Protein AF-A0A8D0KYL2-F1 (afdb_monomer_lite)

Organism: NCBI:txid311401

Sequence (259 aa):
MGRDGTGWQLRARSFLLRVERRSRIARSFLPPPVSSPSDAPVPPCPGLTARAASPCCVPVTRRCPAAATLAPAESLDVQMPERLTFSLWDYGVFGLMLLISTGIGLFHGLAKGGQKTSEDFFTGGRRMSALPVGLSLSASFMSAIQVLGVPAEAYRYGAKFLWMCLGQLLNTLLTAQLFLPVFYRLGLTSTYEYLERRFSRSVRLCGTLQYAVIWTDVFQVLVMLSGFIAVIIRGVLLVGGPARVLGIAANGSRVNFGE

Secondary structure (DSSP, 8-state):
----TTHHHHHHHHHHHHHHHHHHHHHTTSPPP---TT-PPPPPP------------------------------------S-----HHHHHHHHHHHHHHHHHHHIIIIITT--SSHHHHHHGGG---HHHHHHHHHHHH--HHHHHHHHHHHHHHTTHHHHHHHHHHHHHHHHHHHHHHHHHHHT-S-HHHHHHHHH-HHHHHHHHHHHHHHHHHHHHHHHHHHHHHHHHHHHHHHTTSHHHHHHHHHHTT------

InterPro domains:
  IPR001734 Sodium/solute symporter [PF00474] (121-202)
  IPR001734 Sodium/solute symporter [PS50283] (87-241)
  IPR038377 Sodium/glucose symporter superfamily [G3DSA:1.20.1730.10] (109-210)
  IPR038377 Sodium/glucose symporter superfamily [G3DSA:1.20.1730.10] (211-258)
  IPR051163 Sodium:Solute Symporter (SSF) [PTHR42985] (83-212)

pLDDT: mean 71.0, std 21.08, range [25.97, 96.06]

Radius of gyration: 32.41 Å; chains: 1; bounding box: 76×75×93 Å

Structure (mmCIF, N/CA/C/O backbone):
data_AF-A0A8D0KYL2-F1
#
_entry.id   AF-A0A8D0KYL2-F1
#
loop_
_atom_site.group_PDB
_atom_site.id
_atom_site.type_symbol
_atom_site.label_atom_id
_atom_site.label_alt_id
_atom_site.label_comp_id
_atom_site.label_asym_id
_atom_site.label_entity_id
_atom_site.label_seq_id
_atom_site.pdbx_PDB_ins_code
_atom_site.Cartn_x
_atom_site.Cartn_y
_atom_site.Cartn_z
_atom_site.occupancy
_atom_site.B_iso_or_equiv
_atom_site.auth_seq_id
_atom_site.auth_comp_id
_atom_site.auth_asym_id
_atom_site.auth_atom_id
_atom_site.pdbx_PDB_model_num
ATOM 1 N N . MET A 1 1 ? 13.837 14.184 47.140 1.00 40.44 1 MET A N 1
ATOM 2 C CA . MET A 1 1 ? 14.061 12.722 47.147 1.00 40.44 1 MET A CA 1
ATOM 3 C C . MET A 1 1 ? 14.083 12.234 45.707 1.00 40.44 1 MET A C 1
ATOM 5 O O . MET A 1 1 ? 13.046 12.253 45.060 1.00 40.44 1 MET A O 1
ATOM 9 N N . GLY A 1 2 ? 15.265 11.905 45.184 1.00 44.84 2 GLY A N 1
ATOM 10 C CA . GLY A 1 2 ? 15.415 11.228 43.895 1.00 44.84 2 GLY A CA 1
ATOM 11 C C . GLY A 1 2 ? 15.229 9.713 44.025 1.00 44.84 2 GLY A C 1
ATOM 12 O O . GLY A 1 2 ? 15.356 9.197 45.134 1.00 44.84 2 GLY A O 1
ATOM 13 N N . ARG A 1 3 ? 14.904 9.070 42.892 1.00 42.50 3 ARG A N 1
ATOM 14 C CA . ARG A 1 3 ? 14.962 7.632 42.516 1.00 42.50 3 ARG A CA 1
ATOM 15 C C . ARG A 1 3 ? 13.858 7.390 41.469 1.00 42.50 3 ARG A C 1
ATOM 17 O O . ARG A 1 3 ? 12.724 7.762 41.722 1.00 42.50 3 ARG A O 1
ATOM 24 N N . ASP A 1 4 ? 14.009 6.816 40.279 1.00 45.62 4 ASP A N 1
ATOM 25 C CA . ASP A 1 4 ? 15.125 6.244 39.528 1.00 45.62 4 ASP A CA 1
ATOM 26 C C . ASP A 1 4 ? 14.688 6.193 38.044 1.00 45.62 4 ASP A C 1
ATOM 28 O O . ASP A 1 4 ? 13.839 5.390 37.657 1.00 45.62 4 ASP A O 1
ATOM 32 N N . GLY A 1 5 ? 15.251 7.052 37.186 1.00 46.78 5 GLY A N 1
ATOM 33 C CA . GLY A 1 5 ? 14.998 7.061 35.731 1.00 46.78 5 GLY A CA 1
ATOM 34 C C . GLY A 1 5 ? 15.804 6.014 34.943 1.00 46.78 5 GLY A C 1
ATOM 35 O O . GLY A 1 5 ? 15.738 5.952 33.717 1.00 46.78 5 GLY A O 1
ATOM 36 N N . THR A 1 6 ? 16.584 5.184 35.634 1.00 49.56 6 THR A N 1
ATOM 37 C CA . THR A 1 6 ? 17.565 4.249 35.059 1.00 49.56 6 THR A CA 1
ATOM 38 C C . THR A 1 6 ? 16.994 2.855 34.764 1.00 49.56 6 THR A C 1
ATOM 40 O O . THR A 1 6 ? 17.575 2.108 33.974 1.00 49.56 6 THR A O 1
ATOM 43 N N . GLY A 1 7 ? 15.822 2.503 35.309 1.00 47.88 7 GLY A N 1
ATOM 44 C CA . GLY A 1 7 ? 15.207 1.179 35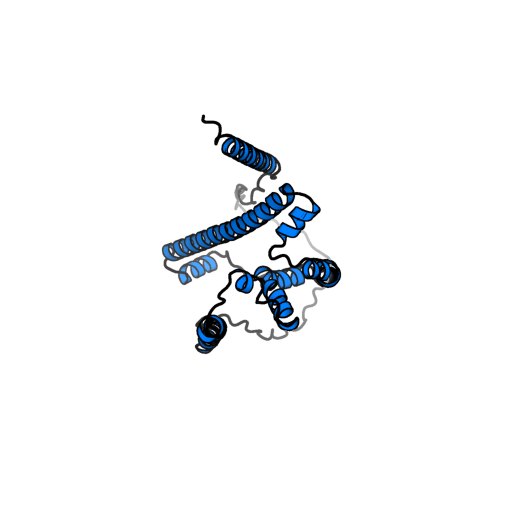.121 1.00 47.88 7 GLY A CA 1
ATOM 45 C C . GLY A 1 7 ? 14.733 0.893 33.688 1.00 47.88 7 GLY A C 1
ATOM 46 O O . GLY A 1 7 ? 14.853 -0.234 33.200 1.00 47.88 7 GLY A O 1
ATOM 47 N N . TRP A 1 8 ? 14.252 1.918 32.976 1.00 42.94 8 TRP A N 1
ATOM 48 C CA . TRP A 1 8 ? 13.811 1.791 31.580 1.00 42.94 8 TRP A CA 1
ATOM 49 C C . TRP A 1 8 ? 14.982 1.596 30.613 1.00 42.94 8 TRP A C 1
ATOM 51 O O . TRP A 1 8 ? 14.910 0.754 29.718 1.00 42.94 8 TRP A O 1
ATOM 61 N N . GLN A 1 9 ? 16.095 2.293 30.851 1.00 48.03 9 GLN A N 1
ATOM 62 C CA . GLN A 1 9 ? 17.325 2.157 30.065 1.00 48.03 9 GLN A CA 1
ATOM 63 C C . GLN A 1 9 ? 17.951 0.761 30.228 1.00 48.03 9 GLN A C 1
ATOM 65 O O . GLN A 1 9 ? 18.372 0.149 29.243 1.00 48.03 9 GLN A O 1
ATOM 70 N N . LEU A 1 10 ? 17.940 0.196 31.445 1.00 53.88 10 LEU A N 1
ATOM 71 C CA . LEU A 1 10 ? 18.427 -1.170 31.673 1.00 53.88 10 LEU A CA 1
ATOM 72 C C . LEU A 1 10 ? 17.543 -2.235 31.008 1.00 53.88 10 LEU A C 1
ATOM 74 O O . LEU A 1 10 ? 18.070 -3.206 30.457 1.00 53.88 10 LEU A O 1
ATOM 78 N N . ARG A 1 11 ? 16.213 -2.067 31.005 1.00 57.34 11 ARG A N 1
ATOM 79 C CA . ARG A 1 11 ? 15.302 -3.012 30.332 1.00 57.34 11 ARG A CA 1
ATOM 80 C C . ARG A 1 11 ? 15.413 -2.943 28.807 1.00 57.34 11 ARG A C 1
ATOM 82 O O . ARG A 1 11 ? 15.423 -3.995 28.169 1.00 57.34 11 ARG A O 1
ATOM 89 N N . ALA A 1 12 ? 15.596 -1.752 28.236 1.00 53.81 12 ALA A N 1
ATOM 90 C CA . ALA A 1 12 ? 15.836 -1.573 26.803 1.00 53.81 12 ALA A CA 1
ATOM 91 C C . ALA A 1 12 ? 17.171 -2.198 26.356 1.00 53.81 12 ALA A C 1
ATOM 93 O O . ALA A 1 12 ? 17.205 -2.957 25.385 1.00 53.81 12 ALA A O 1
ATOM 94 N N . ARG A 1 13 ? 18.256 -1.987 27.119 1.00 66.81 13 ARG A N 1
ATOM 95 C CA . ARG A 1 13 ? 19.551 -2.652 26.872 1.00 66.81 13 ARG A CA 1
ATOM 96 C C . ARG A 1 13 ? 19.464 -4.172 26.992 1.00 66.81 13 ARG A C 1
ATOM 98 O O . ARG A 1 13 ? 20.027 -4.882 26.164 1.00 66.81 13 ARG A O 1
ATOM 105 N N . SER A 1 14 ? 18.723 -4.678 27.977 1.00 65.81 14 SER A N 1
ATOM 106 C CA . SER A 1 14 ? 18.519 -6.122 28.166 1.00 65.81 14 SER A CA 1
ATOM 107 C C . SER A 1 14 ? 17.751 -6.761 27.004 1.00 65.81 14 SER A C 1
ATOM 109 O O . SER A 1 14 ? 18.004 -7.917 26.662 1.00 65.81 14 SER A O 1
ATOM 111 N N . PHE A 1 15 ? 16.826 -6.021 26.386 1.00 67.50 15 PHE A N 1
ATOM 112 C CA . PHE A 1 15 ? 16.072 -6.476 25.219 1.00 67.50 15 PHE A CA 1
ATOM 113 C C . PHE A 1 15 ? 16.924 -6.449 23.943 1.00 67.50 15 PHE A C 1
ATOM 115 O O . PHE A 1 15 ? 16.979 -7.457 23.238 1.00 67.50 15 PHE A O 1
ATOM 122 N N . LEU A 1 16 ? 17.670 -5.363 23.700 1.00 63.31 16 LEU A N 1
ATOM 123 C CA . LEU A 1 16 ? 18.592 -5.260 22.561 1.00 63.31 16 LEU A CA 1
ATOM 124 C C . LEU A 1 16 ? 19.675 -6.344 22.599 1.00 63.31 16 LEU A C 1
ATOM 126 O O . LEU A 1 16 ? 19.898 -7.016 21.597 1.00 63.31 16 LEU A O 1
ATOM 130 N N . LEU A 1 17 ? 20.261 -6.621 23.768 1.00 65.56 17 LEU A N 1
ATOM 131 C CA . LEU A 1 17 ? 21.233 -7.712 23.916 1.00 65.56 17 LEU A CA 1
ATOM 132 C C . LEU A 1 17 ? 20.615 -9.096 23.663 1.00 65.56 17 LEU A C 1
ATOM 134 O O . LEU A 1 17 ? 21.299 -10.000 23.181 1.00 65.56 17 LEU A O 1
ATOM 138 N N . ARG A 1 18 ? 19.320 -9.280 23.948 1.00 63.09 18 ARG A N 1
ATOM 139 C CA . ARG A 1 18 ? 18.610 -10.542 23.689 1.00 63.09 18 ARG A CA 1
ATOM 140 C C . ARG A 1 18 ? 18.304 -10.728 22.198 1.00 63.09 18 ARG A C 1
ATOM 142 O O . ARG A 1 18 ? 18.374 -11.856 21.711 1.00 63.09 18 ARG A O 1
ATOM 149 N N . VAL A 1 19 ? 18.044 -9.638 21.472 1.00 63.41 19 VAL A N 1
ATOM 150 C CA . VAL A 1 19 ? 17.895 -9.624 20.005 1.00 63.41 19 VAL A CA 1
ATOM 151 C C . VAL A 1 19 ? 19.242 -9.860 19.312 1.00 63.41 19 VAL A C 1
ATOM 153 O O . VAL A 1 19 ? 19.337 -10.727 18.444 1.00 63.41 19 VAL A O 1
ATOM 156 N N . GLU A 1 20 ? 20.308 -9.196 19.763 1.00 65.62 20 GLU A N 1
ATOM 157 C CA . GLU A 1 20 ? 21.680 -9.384 19.266 1.00 65.62 20 GLU A CA 1
ATOM 158 C C . GLU A 1 20 ? 22.173 -10.827 19.473 1.00 65.62 20 GLU A C 1
ATOM 160 O O . GLU A 1 20 ? 22.838 -11.413 18.619 1.00 65.62 20 GLU A O 1
ATOM 165 N N . ARG A 1 21 ? 21.819 -11.447 20.606 1.00 56.66 21 ARG A N 1
ATOM 166 C CA . ARG A 1 21 ? 22.175 -12.845 20.884 1.00 56.66 21 ARG A CA 1
ATOM 167 C C . ARG A 1 21 ? 21.408 -13.816 19.978 1.00 56.66 21 ARG A C 1
ATOM 169 O O . ARG A 1 21 ? 21.987 -14.806 19.541 1.00 56.66 21 ARG A O 1
ATOM 176 N N . ARG A 1 22 ? 20.149 -13.514 19.630 1.00 53.06 22 ARG A N 1
ATOM 177 C CA . ARG A 1 22 ? 19.364 -14.298 18.657 1.00 53.06 22 ARG A CA 1
ATOM 178 C C . ARG A 1 22 ? 19.891 -14.151 17.225 1.00 53.06 22 ARG A C 1
ATOM 180 O O . ARG A 1 22 ? 19.950 -15.150 16.515 1.00 53.06 22 ARG A O 1
ATOM 187 N N . SER A 1 23 ? 20.346 -12.961 16.823 1.00 44.59 23 SER A N 1
ATOM 188 C CA . SER A 1 23 ? 20.947 -12.743 15.494 1.00 44.59 23 SER A CA 1
ATOM 189 C C . SER A 1 23 ? 22.317 -13.418 15.341 1.00 44.59 23 SER A C 1
ATOM 191 O O . SER A 1 23 ? 22.701 -13.818 14.241 1.00 44.59 23 SER A O 1
ATOM 193 N N . ARG A 1 24 ? 23.052 -13.592 16.446 1.00 56.06 24 ARG A N 1
ATOM 194 C CA . ARG A 1 24 ? 24.326 -14.325 16.469 1.00 56.06 24 ARG A CA 1
ATOM 195 C C . ARG A 1 24 ? 24.129 -15.843 16.359 1.00 56.06 24 ARG A C 1
ATOM 197 O O . ARG A 1 24 ? 24.873 -16.485 15.631 1.00 56.06 24 ARG A O 1
ATOM 204 N N . ILE A 1 25 ? 23.088 -16.390 16.995 1.00 60.69 25 ILE A N 1
ATOM 205 C CA . ILE A 1 25 ? 22.710 -17.814 16.889 1.00 60.69 25 ILE A CA 1
ATOM 206 C C . ILE A 1 25 ? 22.122 -18.140 15.503 1.00 60.69 25 ILE A C 1
ATOM 208 O O . ILE A 1 25 ? 22.362 -19.216 14.965 1.00 60.69 25 ILE A O 1
ATOM 212 N N . ALA A 1 26 ? 21.408 -17.204 14.871 1.00 51.81 26 ALA A N 1
ATOM 213 C CA . ALA A 1 26 ? 20.936 -17.385 13.496 1.00 51.81 26 ALA A CA 1
ATOM 214 C C . ALA A 1 26 ? 22.093 -17.440 12.477 1.00 51.81 26 ALA A C 1
ATOM 216 O O . ALA A 1 26 ? 22.021 -18.185 11.504 1.00 51.81 26 ALA A O 1
ATOM 217 N N . ARG A 1 27 ? 23.198 -16.718 12.728 1.00 54.41 27 ARG A N 1
ATOM 218 C CA . ARG A 1 27 ? 24.402 -16.758 11.879 1.00 54.41 27 ARG A CA 1
ATOM 219 C C . ARG A 1 27 ? 25.176 -18.077 11.956 1.00 54.41 27 ARG A C 1
ATOM 221 O O . ARG A 1 27 ? 25.823 -18.426 10.980 1.00 54.41 27 ARG A O 1
ATOM 228 N N . SER A 1 28 ? 25.073 -18.830 13.052 1.00 56.41 28 SER A N 1
ATOM 229 C CA . SER A 1 28 ? 25.660 -20.179 13.149 1.00 56.41 28 SER A CA 1
ATOM 230 C C . SER A 1 28 ? 24.869 -21.265 12.410 1.00 56.41 28 SER A C 1
ATOM 232 O O . SER A 1 28 ? 25.362 -22.379 12.290 1.00 56.41 28 SER A O 1
ATOM 234 N N . PHE A 1 29 ? 23.664 -20.956 11.915 1.00 53.25 29 PHE A N 1
ATOM 235 C CA . PHE A 1 29 ? 22.836 -21.870 11.118 1.00 53.25 29 PHE A CA 1
ATOM 236 C C . PHE A 1 29 ? 22.844 -21.547 9.617 1.00 53.25 29 PHE A C 1
ATOM 238 O O . PHE A 1 29 ? 22.135 -22.198 8.850 1.00 53.25 29 PHE A O 1
ATOM 245 N N . LEU A 1 30 ? 23.635 -20.561 9.179 1.00 48.69 30 LEU A N 1
ATOM 246 C CA . LEU A 1 30 ? 23.831 -20.322 7.753 1.00 48.69 30 LEU A CA 1
ATOM 247 C C . LEU A 1 30 ? 24.755 -21.415 7.186 1.00 48.69 30 LEU A C 1
ATOM 249 O O . LEU A 1 30 ? 25.856 -21.589 7.716 1.00 48.69 30 LEU A O 1
ATOM 253 N N . PRO A 1 31 ? 24.352 -22.143 6.128 1.00 48.62 31 PRO A N 1
ATOM 254 C CA . PRO A 1 31 ? 25.269 -23.037 5.432 1.00 48.62 31 PRO A CA 1
ATOM 255 C C . PRO A 1 31 ? 26.446 -22.227 4.860 1.00 48.62 31 PRO A C 1
ATOM 257 O O . PRO A 1 31 ? 26.264 -21.054 4.510 1.00 48.62 31 PRO A O 1
ATOM 260 N N . PRO A 1 32 ? 27.656 -22.812 4.770 1.00 56.88 32 PRO A N 1
ATOM 261 C CA . PRO A 1 32 ? 28.792 -22.125 4.172 1.00 56.88 32 PRO A CA 1
ATOM 262 C C . PRO A 1 32 ? 28.473 -21.745 2.716 1.00 56.88 32 PRO A C 1
ATOM 264 O O . PRO A 1 32 ? 27.725 -22.463 2.044 1.00 56.88 32 PRO A O 1
ATOM 267 N N . PRO A 1 33 ? 29.014 -20.619 2.220 1.00 49.62 33 PRO A N 1
ATOM 268 C CA . PRO A 1 33 ? 28.794 -20.190 0.848 1.00 49.62 33 PRO A CA 1
ATOM 269 C C . PRO A 1 33 ? 29.271 -21.281 -0.114 1.00 49.62 33 PRO A C 1
ATOM 271 O O . PRO A 1 33 ? 30.410 -21.738 -0.038 1.00 49.62 33 PRO A O 1
ATOM 274 N N . VAL A 1 34 ? 28.382 -21.695 -1.016 1.00 47.12 34 VAL A N 1
ATOM 275 C CA . VAL A 1 34 ? 28.717 -22.573 -2.136 1.00 47.12 34 VAL A CA 1
ATOM 276 C C . VAL A 1 34 ? 29.712 -21.818 -3.015 1.00 47.12 34 VAL A C 1
ATOM 278 O O . VAL A 1 34 ? 29.375 -20.797 -3.611 1.00 47.12 34 VAL A O 1
ATOM 281 N N . SER A 1 35 ? 30.951 -22.298 -3.044 1.00 40.09 35 SER A N 1
ATOM 282 C CA . SER A 1 35 ? 31.994 -21.847 -3.957 1.00 40.09 35 SER A CA 1
ATOM 283 C C . SER A 1 35 ? 31.540 -22.071 -5.400 1.00 40.09 35 SER A C 1
ATOM 285 O O . SER A 1 35 ? 31.274 -23.203 -5.807 1.00 40.09 35 SER A O 1
ATOM 287 N N . SER A 1 36 ? 31.438 -20.987 -6.163 1.00 38.78 36 SER A N 1
ATOM 288 C CA . SER A 1 36 ? 31.211 -20.993 -7.608 1.00 38.78 36 SER A CA 1
ATOM 289 C C . SER A 1 36 ? 32.290 -21.826 -8.328 1.00 38.78 36 SER A C 1
ATOM 291 O O . SER A 1 36 ? 33.446 -21.803 -7.906 1.00 38.78 36 SER A O 1
ATOM 293 N N . PRO A 1 37 ? 31.972 -22.518 -9.438 1.00 41.81 37 PRO A N 1
ATOM 294 C CA . PRO A 1 37 ? 32.887 -23.427 -10.136 1.00 41.81 37 PRO A CA 1
ATOM 295 C C . PRO A 1 37 ? 33.891 -22.687 -11.043 1.00 41.81 37 PRO A C 1
ATOM 297 O O . PRO A 1 37 ? 34.085 -23.062 -12.196 1.00 41.81 37 PRO A O 1
ATOM 300 N N . SER A 1 38 ? 34.509 -21.608 -10.554 1.00 44.59 38 SER A N 1
ATOM 301 C CA . SER A 1 38 ? 35.494 -20.821 -11.319 1.00 44.59 38 SER A CA 1
ATOM 302 C C . SER A 1 38 ? 36.942 -20.998 -10.850 1.00 44.59 38 SER A C 1
ATOM 304 O O . SER A 1 38 ? 37.837 -20.491 -11.513 1.00 44.59 38 SER A O 1
ATOM 306 N N . ASP A 1 39 ? 37.188 -21.778 -9.793 1.00 36.78 39 ASP A N 1
ATOM 307 C CA . ASP A 1 39 ? 38.532 -22.043 -9.253 1.00 36.78 39 ASP A CA 1
ATOM 308 C C . ASP A 1 39 ? 39.001 -23.485 -9.526 1.00 36.78 39 ASP A C 1
ATOM 310 O O . ASP A 1 39 ? 39.463 -24.194 -8.632 1.00 36.78 39 ASP A O 1
ATOM 314 N N . ALA A 1 40 ? 38.871 -23.951 -10.772 1.00 40.06 40 ALA A N 1
ATOM 315 C CA . ALA A 1 40 ? 39.545 -25.170 -11.219 1.00 40.06 40 ALA A CA 1
ATOM 316 C C . ALA A 1 40 ? 40.814 -24.794 -12.011 1.00 40.06 40 ALA A C 1
ATOM 318 O O . ALA A 1 40 ? 40.709 -24.073 -13.006 1.00 40.06 40 ALA A O 1
ATOM 319 N N . PRO A 1 41 ? 42.014 -25.260 -11.614 1.00 37.31 41 PRO A N 1
ATOM 320 C CA . PRO A 1 41 ? 43.227 -25.057 -12.396 1.00 37.31 41 PRO A CA 1
ATOM 321 C C . PRO A 1 41 ? 43.118 -25.769 -13.750 1.00 37.31 41 PRO A C 1
ATOM 323 O O . PRO A 1 41 ? 42.766 -26.946 -13.833 1.00 37.31 41 PRO A O 1
ATOM 326 N N . VAL A 1 42 ? 43.430 -25.031 -14.815 1.00 48.00 42 VAL A N 1
ATOM 327 C CA . VAL A 1 42 ? 43.482 -25.516 -16.200 1.00 48.00 42 VAL A CA 1
ATOM 328 C C . VAL A 1 42 ? 44.524 -26.642 -16.306 1.00 48.00 42 VAL A C 1
ATOM 330 O O . VAL A 1 42 ? 45.687 -26.403 -15.969 1.00 48.00 42 VAL A O 1
ATOM 333 N N . PRO A 1 43 ? 44.174 -27.857 -16.771 1.00 45.75 43 PRO A N 1
ATOM 334 C CA . PRO A 1 43 ? 45.174 -28.877 -17.062 1.00 45.75 43 PRO A CA 1
ATOM 335 C C . PRO A 1 43 ? 45.965 -28.494 -18.329 1.00 45.75 43 PRO A C 1
ATOM 337 O O . PRO A 1 43 ? 45.381 -27.969 -19.280 1.00 45.75 43 PRO A O 1
ATOM 340 N N . PRO A 1 44 ? 47.286 -28.743 -18.381 1.00 39.50 44 PRO A N 1
ATOM 341 C CA . PRO A 1 44 ? 48.092 -28.416 -19.550 1.00 39.50 44 PRO A CA 1
ATOM 342 C C . PRO A 1 44 ? 47.699 -29.289 -20.750 1.00 39.50 44 PRO A C 1
ATOM 344 O O . PRO A 1 44 ? 47.511 -30.499 -20.624 1.00 39.50 44 PRO A O 1
ATOM 347 N N . CYS A 1 45 ? 47.604 -28.667 -21.928 1.00 35.78 45 CYS A N 1
ATOM 348 C CA . CYS A 1 45 ? 47.363 -29.347 -23.198 1.00 35.78 45 CYS A CA 1
ATOM 349 C C . CYS A 1 45 ? 48.464 -30.388 -23.484 1.00 35.78 45 CYS A C 1
ATOM 351 O O . CYS A 1 45 ? 49.637 -30.008 -23.563 1.00 35.78 45 CYS A O 1
ATOM 353 N N . PRO A 1 46 ? 48.135 -31.671 -23.721 1.00 39.03 46 PRO A N 1
ATOM 354 C CA . PRO A 1 46 ? 49.110 -32.627 -24.214 1.00 39.03 46 PRO A CA 1
ATOM 355 C C . PRO A 1 46 ? 49.283 -32.465 -25.730 1.00 39.03 46 PRO A C 1
ATOM 357 O O . PRO A 1 46 ? 48.384 -32.768 -26.507 1.00 39.03 46 PRO A O 1
ATOM 360 N N . GLY A 1 47 ? 50.470 -31.994 -26.114 1.00 35.34 47 GLY A N 1
ATOM 361 C CA . GLY A 1 47 ? 51.276 -32.566 -27.195 1.00 35.34 47 GLY A CA 1
ATOM 362 C C . GLY A 1 47 ? 50.695 -32.584 -28.609 1.00 35.34 47 GLY A C 1
ATOM 363 O O . GLY A 1 47 ? 50.028 -33.528 -29.020 1.00 35.34 47 GLY A O 1
ATOM 364 N N . LEU A 1 48 ? 51.124 -31.613 -29.416 1.00 39.06 48 LEU A N 1
ATOM 365 C CA . LEU A 1 48 ? 51.240 -31.778 -30.861 1.00 39.06 48 LEU A CA 1
ATOM 366 C C . LEU A 1 48 ? 52.523 -32.580 -31.151 1.00 39.06 48 LEU A C 1
ATOM 368 O O . LEU A 1 48 ? 53.602 -31.998 -31.126 1.00 39.06 48 LEU A O 1
ATOM 372 N N . THR A 1 49 ? 52.437 -33.878 -31.455 1.00 34.91 49 THR A N 1
ATOM 373 C CA . THR A 1 49 ? 53.496 -34.584 -32.206 1.00 34.91 49 THR A CA 1
ATOM 374 C C . THR A 1 49 ? 52.980 -35.834 -32.936 1.00 34.91 49 THR A C 1
ATOM 376 O O . THR A 1 49 ? 52.567 -36.812 -32.335 1.00 34.91 49 THR A O 1
ATOM 379 N N . ALA A 1 50 ? 53.128 -35.785 -34.265 1.00 32.81 50 ALA A N 1
ATOM 380 C CA . ALA A 1 50 ? 53.562 -36.869 -35.153 1.00 32.81 50 ALA A CA 1
ATOM 381 C C . ALA A 1 50 ? 52.671 -38.119 -35.406 1.00 32.81 50 ALA A C 1
ATOM 383 O O . ALA A 1 50 ? 52.637 -39.065 -34.638 1.00 32.81 50 ALA A O 1
ATOM 384 N N . ARG A 1 51 ? 52.173 -38.170 -36.655 1.00 31.73 51 ARG A N 1
ATOM 385 C CA . ARG A 1 51 ? 52.435 -39.222 -37.671 1.00 31.73 51 ARG A CA 1
ATOM 386 C C . ARG A 1 51 ? 51.869 -40.652 -37.455 1.00 31.73 51 ARG A C 1
ATOM 388 O O . ARG A 1 51 ? 52.379 -41.424 -36.665 1.00 31.73 51 ARG A O 1
ATOM 395 N N . ALA A 1 52 ? 50.953 -41.007 -38.370 1.00 32.44 52 ALA A N 1
ATOM 396 C CA . ALA A 1 52 ? 50.756 -42.307 -39.041 1.00 32.44 52 ALA A CA 1
ATOM 397 C C . ALA A 1 52 ? 50.415 -43.576 -38.221 1.00 32.44 52 ALA A C 1
ATOM 399 O O . ALA A 1 52 ? 51.298 -44.175 -37.624 1.00 32.44 52 ALA A O 1
ATOM 400 N N . ALA A 1 53 ? 49.170 -44.066 -38.363 1.00 29.98 53 ALA A N 1
ATOM 401 C CA . ALA A 1 53 ? 48.812 -45.409 -38.874 1.00 29.98 53 ALA A CA 1
ATOM 402 C C . ALA A 1 53 ? 47.309 -45.718 -38.646 1.00 29.98 53 ALA A C 1
ATOM 404 O O . ALA A 1 53 ? 46.834 -45.749 -37.517 1.00 29.98 53 ALA A O 1
ATOM 405 N N . SER A 1 54 ? 46.567 -45.961 -39.731 1.00 33.94 54 SER A N 1
ATOM 406 C CA . SER A 1 54 ? 45.266 -46.675 -39.763 1.00 33.94 54 SER A CA 1
ATOM 407 C C . SER A 1 54 ? 45.484 -48.197 -39.532 1.00 33.94 54 SER A C 1
ATOM 409 O O . SER A 1 54 ? 46.654 -48.575 -39.437 1.00 33.94 54 SER A O 1
ATOM 411 N N . PRO A 1 55 ? 44.483 -49.125 -39.575 1.00 49.62 55 PRO A N 1
ATOM 412 C CA . PRO A 1 55 ? 43.021 -49.012 -39.774 1.00 49.62 55 PRO A CA 1
ATOM 413 C C . PRO A 1 55 ? 42.159 -49.945 -38.861 1.00 49.62 55 PRO A C 1
ATOM 415 O O . PRO A 1 55 ? 42.697 -50.717 -38.078 1.00 49.62 55 PRO A O 1
ATOM 418 N N . CYS A 1 56 ? 40.822 -49.872 -39.004 1.00 26.39 56 CYS A N 1
ATOM 419 C CA . CYS A 1 56 ? 39.798 -50.954 -38.932 1.00 26.39 56 CYS A CA 1
ATOM 420 C C . CYS A 1 56 ? 38.478 -50.396 -38.357 1.00 26.39 56 CYS A C 1
ATOM 422 O O . CYS A 1 56 ? 38.356 -50.151 -37.166 1.00 26.39 56 CYS A O 1
ATOM 424 N N . CYS A 1 57 ? 37.546 -49.965 -39.208 1.00 25.97 57 CYS A N 1
ATOM 425 C CA . CYS A 1 57 ? 36.487 -50.779 -39.839 1.00 25.97 57 CYS A CA 1
ATOM 426 C C . CYS A 1 57 ? 35.181 -50.849 -39.012 1.00 25.97 57 CYS A C 1
ATOM 428 O O . CYS A 1 57 ? 35.019 -51.645 -38.098 1.00 25.97 57 CYS A O 1
ATOM 430 N N . VAL A 1 58 ? 34.258 -49.981 -39.439 1.00 36.28 58 VAL A N 1
ATOM 431 C CA . VAL A 1 58 ? 32.771 -49.952 -39.376 1.00 36.28 58 VAL A CA 1
ATOM 432 C C . VAL A 1 58 ? 32.216 -51.318 -39.895 1.00 36.28 58 VAL A C 1
ATOM 434 O O . VAL A 1 58 ? 32.972 -51.923 -40.662 1.00 36.28 58 VAL A O 1
ATOM 437 N N . PRO A 1 59 ? 30.980 -51.848 -39.616 1.00 45.41 59 PRO A N 1
ATOM 438 C CA . PRO A 1 59 ? 29.685 -51.143 -39.770 1.00 45.41 59 PRO A CA 1
ATOM 439 C C . PRO A 1 59 ? 28.446 -51.613 -38.956 1.00 45.41 59 PRO A C 1
ATOM 441 O O . PRO A 1 59 ? 28.471 -52.660 -38.330 1.00 45.41 59 PRO A O 1
ATOM 444 N N . VAL A 1 60 ? 27.331 -50.844 -39.020 1.00 35.56 60 VAL A N 1
ATOM 445 C CA . VAL A 1 60 ? 25.945 -51.295 -39.371 1.00 35.56 60 VAL A CA 1
ATOM 446 C C . VAL A 1 60 ? 24.845 -50.312 -38.895 1.00 35.56 60 VAL A C 1
ATOM 448 O O . VAL A 1 60 ? 24.500 -50.267 -37.725 1.00 35.56 60 VAL A O 1
ATOM 451 N N . THR A 1 61 ? 24.248 -49.603 -39.876 1.00 34.22 61 THR A N 1
ATOM 452 C CA . THR A 1 61 ? 22.818 -49.198 -40.038 1.00 34.22 61 THR A CA 1
ATOM 453 C C . THR A 1 61 ? 22.136 -48.329 -38.954 1.00 34.22 61 THR A C 1
ATOM 455 O O . THR A 1 61 ? 22.234 -48.626 -37.781 1.00 34.22 61 THR A O 1
ATOM 458 N N . ARG A 1 62 ? 21.322 -47.292 -39.218 1.00 31.42 62 ARG A N 1
ATOM 459 C CA . ARG A 1 62 ? 20.270 -47.088 -40.238 1.00 31.42 62 ARG A CA 1
ATOM 460 C C . ARG A 1 62 ? 19.748 -45.629 -40.120 1.00 31.42 62 ARG A C 1
ATOM 462 O O . ARG A 1 62 ? 19.494 -45.180 -39.014 1.00 31.42 62 ARG A O 1
ATOM 469 N N . ARG A 1 63 ? 19.496 -44.975 -41.266 1.00 30.77 63 ARG A N 1
ATOM 470 C CA . ARG A 1 63 ? 18.532 -43.870 -41.531 1.00 30.77 63 ARG A CA 1
ATOM 471 C C . ARG A 1 63 ? 18.549 -42.609 -40.634 1.00 30.77 63 ARG A C 1
ATOM 473 O O . ARG A 1 63 ? 17.844 -42.557 -39.636 1.00 30.77 63 ARG A O 1
ATOM 480 N N . CYS A 1 64 ? 19.130 -41.520 -41.143 1.00 26.94 64 CYS A N 1
ATOM 481 C CA . CYS A 1 64 ? 18.557 -40.181 -40.944 1.00 26.94 64 CYS A CA 1
ATOM 482 C C . CYS A 1 64 ? 17.658 -39.867 -42.151 1.00 26.94 64 CYS A C 1
ATOM 484 O O . CYS A 1 64 ? 18.174 -39.850 -43.272 1.00 26.94 64 CYS A O 1
ATOM 486 N N . PRO A 1 65 ? 16.341 -39.652 -41.991 1.00 38.91 65 PRO A N 1
ATOM 487 C CA . PRO A 1 65 ? 15.545 -39.087 -43.064 1.00 38.91 65 PRO A CA 1
ATOM 488 C C . PRO A 1 65 ? 15.852 -37.590 -43.152 1.00 38.91 65 PRO A C 1
ATOM 490 O O . PRO A 1 65 ? 15.574 -36.821 -42.236 1.00 38.91 65 PRO A O 1
ATOM 493 N N . ALA A 1 66 ? 16.452 -37.196 -44.271 1.00 37.56 66 ALA A N 1
ATOM 494 C CA . ALA A 1 66 ? 16.368 -35.833 -44.761 1.00 37.56 66 ALA A CA 1
ATOM 495 C C . ALA A 1 66 ? 14.919 -35.533 -45.192 1.00 37.56 66 ALA A C 1
ATOM 497 O O . ALA A 1 66 ? 14.220 -36.430 -45.665 1.00 37.56 66 ALA A O 1
ATOM 498 N N . ALA A 1 67 ? 14.543 -34.256 -45.085 1.00 38.22 67 ALA A N 1
ATOM 499 C CA . ALA A 1 67 ? 13.303 -33.621 -45.544 1.00 38.22 67 ALA A CA 1
ATOM 500 C C . ALA A 1 67 ? 12.096 -33.657 -44.583 1.00 38.22 67 ALA A C 1
ATOM 502 O O . ALA A 1 67 ? 11.119 -34.370 -44.791 1.00 38.22 67 ALA A O 1
ATOM 503 N N . ALA A 1 68 ? 12.113 -32.747 -43.606 1.00 39.94 68 ALA A N 1
ATOM 504 C CA . ALA A 1 68 ? 10.917 -31.995 -43.241 1.00 39.94 68 ALA A CA 1
ATOM 505 C C . ALA A 1 68 ? 11.217 -30.512 -43.498 1.00 39.94 68 ALA A C 1
ATOM 507 O O . ALA A 1 68 ? 11.941 -29.864 -42.751 1.00 39.94 68 ALA A O 1
ATOM 508 N N . THR A 1 69 ? 10.755 -30.067 -44.664 1.00 37.72 69 THR A N 1
ATOM 509 C CA . THR A 1 69 ? 10.392 -28.708 -45.068 1.00 37.72 69 THR A CA 1
ATOM 510 C C . THR A 1 69 ? 10.715 -27.604 -44.058 1.00 37.72 69 THR A C 1
ATOM 512 O O . THR A 1 69 ? 10.049 -27.471 -43.034 1.00 37.72 69 THR A O 1
ATOM 515 N N . LEU A 1 70 ? 11.696 -26.767 -44.409 1.00 33.72 70 LEU A N 1
ATOM 516 C CA . LEU A 1 70 ? 11.865 -25.425 -43.859 1.00 33.72 70 LEU A CA 1
ATOM 517 C C . LEU A 1 70 ? 10.570 -24.643 -44.117 1.00 33.72 70 LEU A C 1
ATOM 519 O O . LEU A 1 70 ? 10.362 -24.114 -45.208 1.00 33.72 70 LEU A O 1
ATOM 523 N N . ALA A 1 71 ? 9.675 -24.607 -43.132 1.00 35.72 71 ALA A N 1
ATOM 524 C CA . ALA A 1 71 ? 8.692 -23.541 -43.057 1.00 35.72 71 ALA A CA 1
ATO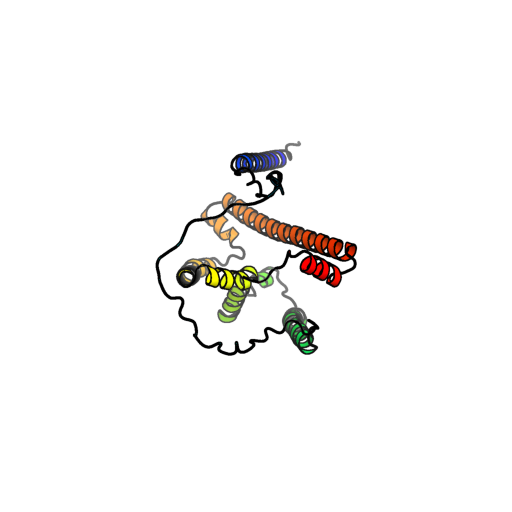M 525 C C . ALA A 1 71 ? 9.477 -22.225 -42.927 1.00 35.72 71 ALA A C 1
ATOM 527 O O . ALA A 1 71 ? 10.439 -22.186 -42.151 1.00 35.72 71 ALA A O 1
ATOM 528 N N . PRO A 1 72 ? 9.135 -21.160 -43.673 1.00 37.12 72 PRO A N 1
ATOM 529 C CA . PRO A 1 72 ? 9.683 -19.854 -43.361 1.00 37.12 72 PRO A CA 1
ATOM 530 C C . PRO A 1 72 ? 9.247 -19.556 -41.927 1.00 37.12 72 PRO A C 1
ATOM 532 O O . PRO A 1 72 ? 8.052 -19.542 -41.636 1.00 37.12 72 PRO A O 1
ATOM 535 N N . ALA A 1 73 ? 10.210 -19.414 -41.016 1.00 39.88 73 ALA A N 1
ATOM 536 C CA . ALA A 1 73 ? 9.933 -18.838 -39.716 1.00 39.88 73 ALA A CA 1
ATOM 537 C C . ALA A 1 73 ? 9.426 -17.427 -40.005 1.00 39.88 73 ALA A C 1
ATOM 539 O O . ALA A 1 73 ? 10.197 -16.544 -40.380 1.00 39.88 73 ALA A O 1
ATOM 540 N N . GLU A 1 74 ? 8.106 -17.276 -39.946 1.00 40.06 74 GLU A N 1
ATOM 541 C CA . GLU A 1 74 ? 7.435 -15.995 -39.888 1.00 40.06 74 GLU A CA 1
ATOM 542 C C . GLU A 1 74 ? 8.147 -15.200 -38.795 1.00 40.06 74 GLU A C 1
ATOM 544 O O . GLU A 1 74 ? 8.199 -15.611 -37.632 1.00 40.06 74 GLU A O 1
ATOM 549 N N . SER A 1 75 ? 8.825 -14.137 -39.218 1.00 41.12 75 SER A N 1
ATOM 550 C CA . SER A 1 75 ? 9.533 -13.217 -38.353 1.00 41.12 75 SER A CA 1
ATOM 551 C C . SER A 1 75 ? 8.512 -12.587 -37.418 1.00 41.12 75 SER A C 1
ATOM 553 O O . SER A 1 75 ? 7.870 -11.595 -37.750 1.00 41.12 75 SER A O 1
ATOM 555 N N . LEU A 1 76 ? 8.347 -13.159 -36.227 1.00 40.72 76 LEU A N 1
ATOM 556 C CA . LEU A 1 76 ? 7.820 -12.397 -35.108 1.00 40.72 76 LEU A CA 1
ATOM 557 C C . LEU A 1 76 ? 8.921 -11.423 -34.704 1.00 40.72 76 LEU A C 1
ATOM 559 O O . LEU A 1 76 ? 9.746 -11.697 -33.833 1.00 40.72 76 LEU A O 1
ATOM 563 N N . ASP A 1 77 ? 8.948 -10.305 -35.428 1.00 31.91 77 ASP A N 1
ATOM 564 C CA . ASP A 1 77 ? 9.700 -9.103 -35.120 1.00 31.91 77 ASP A CA 1
ATOM 565 C C . ASP A 1 77 ? 9.347 -8.653 -33.701 1.00 31.91 77 ASP A C 1
ATOM 567 O O . ASP A 1 77 ? 8.429 -7.864 -33.472 1.00 31.91 77 ASP A O 1
ATOM 571 N N . VAL A 1 78 ? 10.092 -9.135 -32.710 1.00 40.75 78 VAL A N 1
ATOM 572 C CA . VAL A 1 78 ? 10.143 -8.467 -31.412 1.00 40.75 78 VAL A CA 1
ATOM 573 C C . VAL A 1 78 ? 11.082 -7.277 -31.579 1.00 40.75 78 VAL A C 1
ATOM 575 O O . VAL A 1 78 ? 12.266 -7.317 -31.248 1.00 40.75 78 VAL A O 1
ATOM 578 N N . GLN A 1 79 ? 10.534 -6.209 -32.156 1.00 33.72 79 GLN A N 1
ATOM 579 C CA . GLN A 1 79 ? 11.134 -4.882 -32.165 1.00 33.72 79 GLN A CA 1
ATOM 580 C C . GLN A 1 79 ? 11.370 -4.412 -30.726 1.00 33.72 79 GLN A C 1
ATOM 582 O O . GLN A 1 79 ? 10.426 -4.211 -29.967 1.00 33.72 79 GLN A O 1
ATOM 587 N N . MET A 1 80 ? 12.631 -4.172 -30.369 1.00 31.98 80 MET A N 1
ATOM 588 C CA . MET A 1 80 ? 13.013 -3.340 -29.226 1.00 31.98 80 MET A CA 1
ATOM 589 C C . MET A 1 80 ? 14.286 -2.552 -29.587 1.00 31.98 80 MET A C 1
ATOM 591 O O . MET A 1 80 ? 15.270 -3.192 -29.956 1.00 31.98 80 MET A O 1
ATOM 595 N N . PRO A 1 81 ? 14.372 -1.216 -29.412 1.00 45.75 81 PRO A N 1
ATOM 596 C CA . PRO A 1 81 ? 13.337 -0.262 -29.012 1.00 45.75 81 PRO A CA 1
ATOM 597 C C . PRO A 1 81 ? 13.223 0.942 -29.980 1.00 45.75 81 PRO A C 1
ATOM 599 O O . PRO A 1 81 ? 14.221 1.533 -30.400 1.00 45.75 81 PRO A O 1
ATOM 602 N N . GLU A 1 82 ? 12.000 1.406 -30.252 1.00 47.94 82 GLU A N 1
ATOM 603 C CA . GLU A 1 82 ? 11.812 2.850 -30.427 1.00 47.94 82 GLU A CA 1
ATOM 604 C C . GLU A 1 82 ? 12.228 3.491 -29.096 1.00 47.94 82 GLU A C 1
ATOM 606 O O . GLU A 1 82 ? 11.992 2.900 -28.039 1.00 47.94 82 GLU A O 1
ATOM 611 N N . ARG A 1 83 ? 12.926 4.631 -29.103 1.00 45.41 83 ARG A N 1
ATOM 612 C CA . ARG A 1 83 ? 13.360 5.278 -27.857 1.00 45.41 83 ARG A CA 1
ATOM 613 C C . ARG A 1 83 ? 12.202 5.267 -26.857 1.00 45.41 83 ARG A C 1
ATOM 615 O O . ARG A 1 83 ? 11.101 5.660 -27.223 1.00 45.41 83 ARG A O 1
ATOM 622 N N . LEU A 1 84 ? 12.464 4.857 -25.611 1.00 54.66 84 LEU A N 1
ATOM 623 C CA . LEU A 1 84 ? 11.533 4.973 -24.478 1.00 54.66 84 LEU A CA 1
ATOM 624 C C . LEU A 1 84 ? 11.354 6.462 -24.107 1.00 54.66 84 LEU A C 1
ATOM 626 O O . LEU A 1 84 ? 11.582 6.908 -22.987 1.00 54.66 84 LEU A O 1
ATOM 630 N N . THR A 1 85 ? 11.054 7.271 -25.113 1.00 60.88 85 THR A N 1
ATOM 631 C CA . THR A 1 85 ? 10.582 8.630 -25.004 1.00 60.88 85 THR A CA 1
ATOM 632 C C . THR A 1 85 ? 9.143 8.463 -24.584 1.00 60.88 85 THR A C 1
ATOM 634 O O . THR A 1 85 ? 8.316 8.018 -25.372 1.00 60.88 85 THR A O 1
ATOM 637 N N . PHE A 1 86 ? 8.874 8.747 -23.313 1.00 66.81 86 PHE A N 1
ATOM 638 C CA . PHE A 1 86 ? 7.515 8.907 -22.823 1.00 66.81 86 PHE A CA 1
ATOM 639 C C . PHE A 1 86 ? 6.742 9.754 -23.830 1.00 66.81 86 PHE A C 1
ATOM 641 O O . PHE A 1 86 ? 7.150 10.877 -24.157 1.00 66.81 86 PHE A O 1
ATOM 648 N N . SER A 1 87 ? 5.661 9.191 -24.355 1.00 84.81 87 SER A N 1
ATOM 649 C CA . SER A 1 87 ? 4.792 9.911 -25.262 1.00 84.81 87 SER A CA 1
ATOM 650 C C . SER A 1 87 ? 4.232 11.124 -24.523 1.00 84.81 87 SER A C 1
ATOM 652 O O . SER A 1 87 ? 4.002 11.088 -23.311 1.00 84.81 87 SER A O 1
ATOM 654 N N . LEU A 1 88 ? 3.961 12.211 -25.248 1.00 85.44 88 LEU A N 1
ATOM 655 C CA . LEU A 1 88 ? 3.232 13.360 -24.696 1.00 85.44 88 LEU A CA 1
ATOM 656 C C . LEU A 1 88 ? 1.919 12.914 -24.025 1.00 85.44 88 LEU A C 1
ATOM 658 O O . LEU A 1 88 ? 1.500 13.496 -23.026 1.00 85.44 88 LEU A O 1
ATOM 662 N N . TRP A 1 89 ? 1.321 11.835 -24.533 1.00 89.50 89 TRP A N 1
ATOM 663 C CA . TRP A 1 89 ? 0.145 11.196 -23.955 1.00 89.50 89 TRP A CA 1
ATOM 664 C C . TRP A 1 89 ? 0.408 10.530 -22.602 1.00 89.50 89 TRP A C 1
ATOM 666 O O . TRP A 1 89 ? -0.423 10.667 -21.709 1.00 89.50 89 TRP A O 1
ATOM 676 N N . ASP A 1 90 ? 1.562 9.894 -22.397 1.00 90.31 90 ASP A N 1
ATOM 677 C CA . ASP A 1 90 ? 1.908 9.253 -21.121 1.00 90.31 90 ASP A CA 1
ATOM 678 C C . ASP A 1 90 ? 2.089 10.297 -20.015 1.00 90.31 90 ASP A C 1
ATOM 680 O O . ASP A 1 90 ? 1.577 10.146 -18.903 1.00 90.31 90 ASP A O 1
ATOM 684 N N . TYR A 1 91 ? 2.748 11.414 -20.340 1.00 90.06 91 TYR A N 1
ATOM 685 C CA . TYR A 1 91 ? 2.845 12.562 -19.438 1.00 90.06 91 TYR A CA 1
ATOM 686 C C . TYR A 1 91 ? 1.486 13.216 -19.187 1.00 90.06 91 TYR A C 1
ATOM 688 O O . TYR A 1 91 ? 1.206 13.623 -18.059 1.00 90.06 91 TYR A O 1
ATOM 696 N N . GLY A 1 92 ? 0.633 13.288 -20.212 1.00 93.31 92 GLY A N 1
ATOM 697 C CA . GLY A 1 92 ? -0.739 13.772 -20.090 1.00 93.31 92 GLY A CA 1
ATOM 698 C C . GLY A 1 92 ? -1.566 12.930 -19.116 1.00 93.31 92 GLY A C 1
ATOM 699 O O . GLY A 1 92 ? -2.185 13.484 -18.209 1.00 93.31 92 GLY A O 1
ATOM 700 N N . VAL A 1 93 ? -1.526 11.600 -19.240 1.00 93.50 93 VAL A N 1
ATOM 701 C CA . VAL A 1 93 ? -2.229 10.667 -18.341 1.00 93.50 93 VAL A CA 1
ATOM 702 C C . VAL A 1 93 ? -1.663 10.736 -16.922 1.00 93.50 93 VAL A C 1
ATOM 704 O O . VAL A 1 93 ? -2.431 10.803 -15.962 1.00 93.50 93 VAL A O 1
ATOM 707 N N . PHE A 1 94 ? -0.337 10.785 -16.770 1.00 92.06 94 PHE A N 1
ATOM 708 C CA . PHE A 1 94 ? 0.309 10.905 -15.462 1.00 92.06 94 PHE A CA 1
ATOM 709 C C . PHE A 1 94 ? -0.038 12.230 -14.767 1.00 92.06 94 PHE A C 1
ATOM 711 O O . PHE A 1 94 ? -0.429 12.248 -13.598 1.00 92.06 94 PHE A O 1
ATOM 718 N N . GLY A 1 95 ? 0.036 13.342 -15.503 1.00 94.38 95 GLY A N 1
ATOM 719 C CA . GLY A 1 95 ? -0.360 14.660 -15.017 1.00 94.38 95 GLY A CA 1
ATOM 720 C C . GLY A 1 95 ? -1.839 14.708 -14.641 1.00 94.38 95 GLY A C 1
ATOM 721 O O . GLY A 1 95 ? -2.179 15.184 -13.560 1.00 94.38 95 GLY A O 1
ATOM 722 N N . LEU A 1 96 ? -2.716 14.147 -15.478 1.00 95.00 96 LEU A N 1
ATOM 723 C CA . LEU A 1 96 ? -4.152 14.067 -15.213 1.00 95.00 96 LEU A CA 1
ATOM 724 C C . LEU A 1 96 ? -4.457 13.239 -13.957 1.00 95.00 96 LEU A C 1
ATOM 726 O O . LEU A 1 96 ? -5.249 13.672 -13.121 1.00 95.00 96 LEU A O 1
ATOM 730 N N . MET A 1 97 ? -3.805 12.088 -13.781 1.00 94.25 97 MET A N 1
ATOM 731 C CA . MET A 1 97 ? -3.953 11.253 -12.585 1.00 94.25 97 MET A CA 1
ATOM 732 C C . MET A 1 97 ? -3.582 12.027 -11.311 1.00 94.25 97 MET A C 1
ATOM 734 O O . MET A 1 97 ? -4.339 12.016 -10.335 1.00 94.25 97 MET A O 1
ATOM 738 N N . LEU A 1 98 ? -2.447 12.737 -11.319 1.00 94.06 98 LEU A N 1
ATOM 739 C CA . LEU A 1 98 ? -2.008 13.555 -10.185 1.00 94.06 98 LEU A CA 1
ATOM 740 C C . LEU A 1 98 ? -2.943 14.740 -9.926 1.00 94.06 98 LEU A C 1
ATOM 742 O O . LEU A 1 98 ? -3.242 15.034 -8.765 1.00 94.06 98 LEU A O 1
ATOM 746 N N . LEU A 1 99 ? -3.425 15.395 -10.985 1.00 95.00 99 LEU A N 1
ATOM 747 C CA . LEU A 1 99 ? -4.368 16.508 -10.894 1.00 95.00 99 LEU A CA 1
ATOM 748 C C . LEU A 1 99 ? -5.707 16.067 -10.307 1.00 95.00 99 LEU A C 1
ATOM 750 O O . LEU A 1 99 ? -6.227 16.753 -9.434 1.00 95.00 99 LEU A O 1
ATOM 754 N N . ILE A 1 100 ? -6.243 14.916 -10.719 1.00 94.94 100 ILE A N 1
ATOM 755 C CA . ILE A 1 100 ? -7.492 14.381 -10.162 1.00 94.94 100 ILE A CA 1
ATOM 756 C C . ILE A 1 100 ? -7.294 14.001 -8.688 1.00 94.94 100 ILE A C 1
ATOM 758 O O . ILE A 1 100 ? -8.084 14.418 -7.840 1.00 94.94 100 ILE A O 1
ATOM 762 N N . SER A 1 101 ? -6.221 13.274 -8.350 1.00 91.62 101 SER A N 1
ATOM 763 C CA . SER A 1 101 ? -5.951 12.853 -6.965 1.00 91.62 101 SER A CA 1
ATOM 764 C C . SER A 1 101 ? -5.736 14.045 -6.026 1.00 91.62 101 SER A C 1
ATOM 766 O O . SER A 1 101 ? -6.321 14.113 -4.943 1.00 91.62 101 SER A O 1
ATOM 768 N N . THR A 1 102 ? -4.919 15.012 -6.448 1.00 92.62 102 THR A N 1
ATOM 769 C CA . THR A 1 102 ? -4.655 16.233 -5.675 1.00 92.62 102 THR A CA 1
ATOM 770 C C . THR A 1 102 ? -5.889 17.129 -5.643 1.00 92.62 102 THR A C 1
ATOM 772 O O . THR A 1 102 ? -6.196 17.701 -4.603 1.00 92.62 102 THR A O 1
ATOM 775 N N . GLY A 1 103 ? -6.637 17.210 -6.745 1.00 92.19 103 GLY A N 1
ATOM 776 C CA . GLY A 1 103 ? -7.859 17.999 -6.867 1.00 92.19 103 GLY A CA 1
ATOM 777 C C . GLY A 1 103 ? -8.955 17.541 -5.910 1.00 92.19 103 GLY A C 1
ATOM 778 O O . GLY A 1 103 ? -9.536 18.375 -5.222 1.00 92.19 103 GLY A O 1
ATOM 779 N N . ILE A 1 104 ? -9.190 16.229 -5.783 1.00 89.62 104 ILE A N 1
ATOM 780 C CA . ILE A 1 104 ? -10.156 15.682 -4.814 1.00 89.62 104 ILE A CA 1
ATOM 781 C C . ILE A 1 104 ? -9.714 16.005 -3.378 1.00 89.62 104 ILE A C 1
ATOM 783 O O . ILE A 1 104 ? -10.530 16.462 -2.575 1.00 89.62 104 ILE A O 1
ATOM 787 N N . GLY A 1 105 ? -8.427 15.823 -3.060 1.00 87.94 105 GLY A N 1
ATOM 788 C CA . GLY A 1 105 ? -7.878 16.134 -1.736 1.00 87.94 105 GLY A CA 1
ATOM 789 C C . GLY A 1 105 ? -7.968 17.623 -1.385 1.00 87.94 105 GLY A C 1
ATOM 790 O O . GLY A 1 105 ? -8.421 17.983 -0.298 1.00 87.94 105 GLY A O 1
ATOM 791 N N . LEU A 1 106 ? -7.601 18.495 -2.325 1.00 88.44 106 LEU A N 1
ATOM 792 C CA . LEU A 1 106 ? -7.606 19.945 -2.150 1.00 88.44 106 LEU A CA 1
ATOM 793 C C . LEU A 1 106 ? -9.031 20.503 -2.079 1.00 88.44 106 LEU A C 1
ATOM 795 O O . LEU A 1 106 ? -9.308 21.359 -1.242 1.00 88.44 106 LEU A O 1
ATOM 799 N N . PHE A 1 107 ? -9.955 19.981 -2.891 1.00 86.88 107 PHE A N 1
ATOM 800 C CA . PHE A 1 107 ? -11.371 20.339 -2.830 1.00 86.88 107 PHE A CA 1
ATOM 801 C C . PHE A 1 107 ? -11.973 19.983 -1.466 1.00 86.88 107 PHE A C 1
ATOM 803 O O . PHE A 1 107 ? -12.614 20.819 -0.834 1.00 86.88 107 PHE A O 1
ATOM 810 N N . H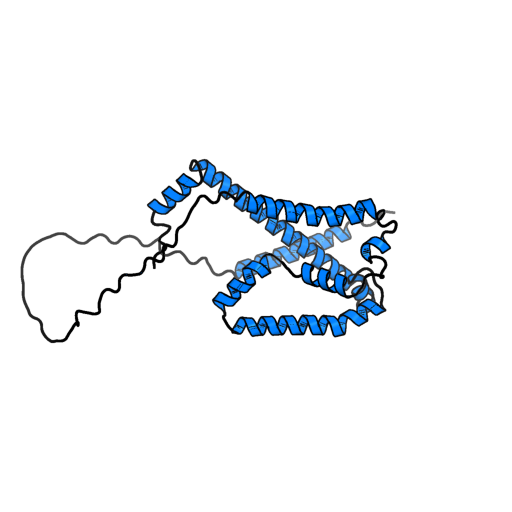IS A 1 108 ? -11.723 18.776 -0.952 1.00 79.62 108 HIS A N 1
ATOM 811 C CA . HIS A 1 108 ? -12.225 18.384 0.367 1.00 79.62 108 HIS A CA 1
ATOM 812 C C . HIS A 1 108 ? -11.532 19.131 1.523 1.00 79.62 108 HIS A C 1
ATOM 814 O O . HIS A 1 108 ? -12.179 19.399 2.535 1.00 79.62 108 HIS A O 1
ATOM 820 N N . GLY A 1 109 ? -10.254 19.499 1.370 1.00 80.69 109 GLY A N 1
ATOM 821 C CA . GLY A 1 109 ? -9.487 20.244 2.373 1.00 80.69 109 GLY A CA 1
ATOM 822 C C . GLY A 1 109 ? -9.818 21.740 2.446 1.00 80.69 109 GLY A C 1
ATOM 823 O O . GLY A 1 109 ? -9.938 22.282 3.544 1.00 80.69 109 GLY A O 1
ATOM 824 N N . LEU A 1 110 ? -9.997 22.402 1.297 1.00 81.06 110 LEU A N 1
ATOM 825 C CA . LEU A 1 110 ? -10.247 23.847 1.214 1.00 81.06 110 LEU A CA 1
ATOM 826 C C . LEU A 1 110 ? -11.737 24.196 1.108 1.00 81.06 110 LEU A C 1
ATOM 828 O O . LEU A 1 110 ? -12.195 25.101 1.800 1.00 81.06 110 LEU A O 1
ATOM 832 N N . ALA A 1 111 ? -12.512 23.493 0.273 1.00 69.06 111 ALA A N 1
ATOM 833 C CA . ALA A 1 111 ? -13.892 23.887 -0.036 1.00 69.06 111 ALA A CA 1
ATOM 834 C C . ALA A 1 111 ? -14.903 23.460 1.039 1.00 69.06 111 ALA A C 1
ATOM 836 O O . ALA A 1 111 ? -15.946 24.092 1.190 1.00 69.06 111 ALA A O 1
ATOM 837 N N . LYS A 1 112 ? -14.609 22.404 1.809 1.00 65.00 112 LYS A N 1
ATOM 838 C CA . LYS A 1 112 ? -15.526 21.892 2.842 1.00 65.00 112 LYS A CA 1
ATOM 839 C C . LYS A 1 112 ? -15.303 22.483 4.237 1.00 65.00 112 LYS A C 1
ATOM 841 O O . LYS A 1 112 ? -16.076 22.164 5.135 1.00 65.00 112 LYS A O 1
ATOM 846 N N . GLY A 1 113 ? -14.289 23.343 4.399 1.00 63.03 113 GLY A N 1
ATOM 847 C CA . GLY A 1 113 ? -13.830 23.857 5.691 1.00 63.03 113 GLY A CA 1
ATOM 848 C C . GLY A 1 113 ? -13.299 22.717 6.561 1.00 63.03 113 GLY A C 1
ATOM 849 O O . GLY A 1 113 ? -14.084 21.936 7.087 1.00 63.03 113 GLY A O 1
ATOM 850 N N . GLY A 1 114 ? -11.973 22.593 6.679 1.00 62.78 114 GLY A N 1
ATOM 851 C CA . GLY A 1 114 ? -11.298 21.473 7.351 1.00 62.78 114 GLY A CA 1
ATOM 852 C C . GLY A 1 114 ? -11.950 20.998 8.662 1.00 62.78 114 GLY A C 1
ATOM 853 O O . GLY A 1 114 ? -12.553 21.777 9.403 1.00 62.78 114 GLY A O 1
ATOM 854 N N . GLN A 1 115 ? -11.839 19.696 8.945 1.00 63.69 115 GLN A N 1
ATOM 855 C CA . GLN A 1 115 ? -12.443 19.076 10.129 1.00 63.69 115 GLN A CA 1
ATOM 856 C C . GLN A 1 115 ? -11.974 19.768 11.414 1.00 63.69 115 GLN A C 1
ATOM 858 O O . GLN A 1 115 ? -10.786 19.812 11.721 1.00 63.69 115 GLN A O 1
ATOM 863 N N . LYS A 1 116 ? -12.935 20.321 12.160 1.00 67.94 116 LYS A N 1
ATOM 864 C CA . LYS A 1 116 ? -12.688 21.198 13.316 1.00 67.94 116 LYS A CA 1
ATOM 865 C C . LYS A 1 116 ? -12.348 20.438 14.604 1.00 67.94 116 LYS A C 1
ATOM 867 O O . LYS A 1 116 ? -11.848 21.042 15.545 1.00 67.94 116 LYS A O 1
ATOM 872 N N . THR A 1 117 ? -12.587 19.127 14.626 1.00 77.88 117 THR A N 1
ATOM 873 C CA . THR A 1 117 ? -12.381 18.248 15.781 1.00 77.88 117 THR A CA 1
ATOM 874 C C . THR A 1 117 ? -11.501 17.064 15.390 1.00 77.88 117 THR A C 1
ATOM 876 O O . THR A 1 117 ? -11.718 16.429 14.357 1.00 77.88 117 THR A O 1
ATOM 879 N N . SER A 1 118 ? -10.521 16.732 16.234 1.00 72.81 118 SER A N 1
ATOM 880 C CA . SER A 1 118 ? -9.585 15.619 16.018 1.00 72.81 118 SER A CA 1
ATOM 881 C C . SER A 1 118 ? -10.299 14.267 15.880 1.00 72.81 118 SER A C 1
ATOM 883 O O . SER A 1 118 ? -9.901 13.436 15.072 1.00 72.81 118 SER A O 1
ATOM 885 N N . GLU A 1 119 ? -11.387 14.050 16.625 1.00 71.62 119 GLU A N 1
ATOM 886 C CA . GLU A 1 119 ? -12.213 12.839 16.505 1.00 71.62 119 GLU A CA 1
ATOM 887 C C . GLU A 1 119 ? -12.981 12.769 15.182 1.00 71.62 119 GLU A C 1
ATOM 889 O O . GLU A 1 119 ? -13.070 11.691 14.590 1.00 71.62 119 GLU A O 1
ATOM 894 N N . ASP A 1 120 ? -13.482 13.899 14.674 1.00 75.06 120 ASP A N 1
ATOM 895 C CA . ASP A 1 120 ? -14.138 13.948 13.365 1.00 75.06 120 ASP A CA 1
ATOM 896 C C . ASP A 1 120 ? -13.144 13.638 12.242 1.00 75.06 120 ASP A C 1
ATOM 898 O O . ASP A 1 120 ? -13.534 13.019 11.252 1.00 75.06 120 ASP A O 1
ATOM 902 N N . PHE A 1 121 ? -11.861 13.976 12.430 1.00 76.88 121 PHE A N 1
ATOM 903 C CA . PHE A 1 121 ? -10.785 13.614 11.508 1.00 76.88 121 PHE A CA 1
ATOM 904 C C . PHE A 1 121 ? -10.528 12.112 11.432 1.00 76.88 121 PHE A C 1
ATOM 906 O O . PHE A 1 121 ? -10.516 11.548 10.338 1.00 76.88 121 PHE A O 1
ATOM 913 N N . PHE A 1 122 ? -10.410 11.433 12.573 1.00 78.12 122 PHE A N 1
ATOM 914 C CA . PHE A 1 122 ? -10.157 9.988 12.579 1.00 78.12 122 PHE A CA 1
ATOM 915 C C . PHE A 1 122 ? -11.392 9.140 12.255 1.00 78.12 122 PHE A C 1
ATOM 917 O O . PHE A 1 122 ? -11.252 8.035 11.735 1.00 78.12 122 PHE A O 1
ATOM 924 N N . THR A 1 123 ? -12.599 9.624 12.560 1.00 73.12 123 THR A N 1
ATOM 925 C CA . THR A 1 123 ? -13.838 8.833 12.421 1.00 73.12 123 THR A CA 1
ATOM 926 C C . THR A 1 123 ? -14.726 9.254 11.250 1.00 73.12 123 THR A C 1
ATOM 928 O O . THR A 1 123 ? -15.763 8.627 11.009 1.00 73.12 123 THR A O 1
ATOM 931 N N . GLY A 1 124 ? -14.359 10.314 10.519 1.00 72.94 124 GLY A N 1
ATOM 932 C CA . GLY A 1 124 ? -15.112 10.804 9.360 1.00 72.94 124 GLY A CA 1
ATOM 933 C C . GLY A 1 124 ? -16.549 11.225 9.693 1.00 72.94 124 GLY A C 1
ATOM 934 O O . GLY A 1 124 ? -17.428 11.165 8.831 1.00 72.94 124 GLY A O 1
ATOM 935 N N . GLY A 1 125 ? -16.817 11.571 10.957 1.00 72.31 125 GLY A N 1
ATOM 936 C CA . GLY A 1 125 ? -18.145 11.913 11.467 1.00 72.31 125 GLY A CA 1
ATOM 937 C C . GLY A 1 125 ? -19.144 10.749 11.507 1.00 72.31 125 GLY A C 1
ATOM 938 O O . GLY A 1 125 ? -20.338 11.005 11.640 1.00 72.31 125 GLY A O 1
ATOM 939 N N . ARG A 1 126 ? -18.707 9.483 11.343 1.00 74.81 126 ARG A N 1
ATOM 940 C CA . ARG A 1 126 ? -19.546 8.254 11.343 1.00 74.81 126 ARG A CA 1
ATOM 941 C C . ARG A 1 126 ? -20.765 8.264 10.397 1.00 74.81 126 ARG A C 1
ATOM 943 O O . ARG A 1 126 ? -21.618 7.387 10.486 1.00 74.81 126 ARG A O 1
ATOM 950 N N . ARG A 1 127 ? -20.844 9.229 9.476 1.00 70.88 127 ARG A N 1
ATOM 951 C CA . ARG A 1 127 ? -21.950 9.421 8.515 1.00 70.88 127 ARG A CA 1
ATOM 952 C C . ARG A 1 127 ? -21.619 8.920 7.105 1.00 70.88 127 ARG A C 1
ATOM 954 O O . ARG A 1 127 ? -22.412 9.113 6.189 1.00 70.88 127 ARG A O 1
ATOM 961 N N . MET A 1 128 ? -20.450 8.310 6.909 1.00 77.44 128 MET A N 1
ATOM 962 C CA . MET A 1 128 ? -20.052 7.763 5.611 1.00 77.44 128 MET A CA 1
ATOM 963 C C . MET A 1 128 ? -20.842 6.488 5.298 1.00 77.44 128 MET A C 1
ATOM 965 O O . MET A 1 128 ? -21.016 5.628 6.161 1.00 77.44 128 MET A O 1
ATOM 969 N N . SER A 1 129 ? -21.322 6.365 4.060 1.00 83.94 129 SER A N 1
ATOM 970 C CA . SER A 1 129 ? -22.009 5.161 3.593 1.00 83.94 129 SER A CA 1
ATOM 971 C C . SER A 1 129 ? -21.043 3.971 3.498 1.00 83.94 129 SER A C 1
ATOM 973 O O . SER A 1 129 ? -19.830 4.135 3.379 1.00 83.94 129 SER A O 1
ATOM 975 N N . ALA A 1 130 ? -21.572 2.745 3.548 1.00 84.38 130 ALA A N 1
ATOM 976 C CA . ALA A 1 130 ? -20.747 1.532 3.548 1.00 84.38 130 ALA A CA 1
ATOM 977 C C . ALA A 1 130 ? -19.925 1.348 2.256 1.00 84.38 130 ALA A C 1
ATOM 979 O O . ALA A 1 130 ? -18.830 0.794 2.293 1.00 84.38 130 ALA A O 1
ATOM 980 N N . LEU A 1 131 ? -20.429 1.848 1.122 1.00 88.12 131 LEU A N 1
ATOM 981 C CA . LEU A 1 131 ? -19.778 1.736 -0.188 1.00 88.12 131 LEU A CA 1
ATOM 982 C C . LEU A 1 131 ? -18.411 2.451 -0.266 1.00 88.12 131 LEU A C 1
ATOM 984 O O . LEU A 1 131 ? -17.429 1.779 -0.574 1.00 88.12 131 LEU A O 1
ATOM 988 N N . PRO A 1 132 ? -18.279 3.761 0.035 1.00 86.88 132 PRO A N 1
ATOM 989 C CA . PRO A 1 132 ? -16.984 4.445 0.020 1.00 86.88 132 PRO A CA 1
ATOM 990 C C . PRO A 1 132 ? -16.012 3.904 1.076 1.00 86.88 132 PRO A C 1
ATOM 992 O O . PRO A 1 132 ? -14.809 3.873 0.830 1.00 86.88 132 PRO A O 1
ATOM 995 N N . VAL A 1 133 ? -16.512 3.421 2.220 1.00 86.25 133 VAL A N 1
ATOM 996 C CA . VAL A 1 133 ? -15.670 2.772 3.240 1.00 86.25 133 VAL A CA 1
ATOM 997 C C . VAL A 1 133 ? -15.094 1.457 2.707 1.00 86.25 133 VAL A C 1
ATOM 999 O O . VAL A 1 133 ? -13.893 1.222 2.829 1.00 86.25 133 VAL A O 1
ATOM 1002 N N . GLY A 1 134 ? -15.920 0.632 2.057 1.00 88.88 134 GLY A N 1
ATOM 1003 C CA . GLY A 1 134 ? -15.476 -0.597 1.398 1.00 88.88 134 GLY A CA 1
ATOM 1004 C C . GLY A 1 134 ? -14.459 -0.329 0.289 1.00 88.88 134 GLY A C 1
ATOM 1005 O O . GLY A 1 134 ? -13.396 -0.943 0.279 1.00 88.88 134 GLY A O 1
ATOM 1006 N N . LEU A 1 135 ? -14.731 0.646 -0.585 1.00 88.81 135 LEU A N 1
ATOM 1007 C CA . LEU A 1 135 ? -13.810 1.046 -1.655 1.00 88.81 135 LEU A CA 1
ATOM 1008 C C . LEU A 1 135 ? -12.461 1.540 -1.108 1.00 88.81 135 LEU A C 1
ATOM 1010 O O . LEU A 1 135 ? -11.418 1.162 -1.636 1.00 88.81 135 LEU A O 1
ATOM 1014 N N . SER A 1 136 ? -12.459 2.321 -0.023 1.00 89.44 136 SER A N 1
ATOM 1015 C CA . SER A 1 136 ? -11.226 2.783 0.632 1.00 89.44 136 SER A CA 1
ATOM 1016 C C . SER A 1 136 ? -10.435 1.639 1.276 1.00 89.44 136 SER A C 1
ATOM 1018 O O . SER A 1 136 ? -9.202 1.637 1.232 1.00 89.44 136 SER A O 1
ATOM 1020 N N . LEU A 1 137 ? -11.122 0.664 1.879 1.00 87.00 137 LEU A N 1
ATOM 1021 C CA . LEU A 1 137 ? -10.491 -0.532 2.441 1.00 87.00 137 LEU A CA 1
ATOM 1022 C C . LEU A 1 137 ? -9.871 -1.388 1.330 1.00 87.00 137 LEU A C 1
ATOM 1024 O O . LEU A 1 137 ? -8.711 -1.774 1.443 1.00 87.00 137 LEU A O 1
ATOM 1028 N N . SER A 1 138 ? -10.595 -1.621 0.232 1.00 88.38 138 SER A N 1
ATOM 1029 C CA . SER A 1 138 ? -10.083 -2.342 -0.939 1.00 88.38 138 SER A CA 1
ATOM 1030 C C . SER A 1 138 ? -8.883 -1.642 -1.578 1.00 88.38 138 SER A C 1
ATOM 1032 O O . SER A 1 138 ? -7.895 -2.305 -1.888 1.00 88.38 138 SER A O 1
ATOM 1034 N N . ALA A 1 139 ? -8.927 -0.314 -1.719 1.00 89.00 139 ALA A N 1
ATOM 1035 C CA . ALA A 1 139 ? -7.811 0.469 -2.248 1.00 89.00 139 ALA A CA 1
ATOM 1036 C C . ALA A 1 139 ? -6.550 0.340 -1.378 1.00 89.00 139 ALA A C 1
ATOM 1038 O O . ALA A 1 139 ? -5.446 0.252 -1.903 1.00 89.00 139 ALA A O 1
ATOM 1039 N N . SER A 1 140 ? -6.715 0.256 -0.055 1.00 89.81 140 SER A N 1
ATOM 1040 C CA . SER A 1 140 ? -5.602 0.122 0.895 1.00 89.81 140 SER A CA 1
ATOM 1041 C C . SER A 1 140 ? -4.898 -1.241 0.820 1.00 89.81 140 SER A C 1
ATOM 1043 O O . SER A 1 140 ? -3.743 -1.350 1.223 1.00 89.81 140 SER A O 1
ATOM 1045 N N . PHE A 1 141 ? -5.564 -2.281 0.305 1.00 85.44 141 PHE A N 1
ATOM 1046 C CA . PHE A 1 141 ? -4.946 -3.594 0.087 1.00 85.44 141 PHE A CA 1
ATOM 1047 C C . PHE A 1 141 ? -4.089 -3.655 -1.184 1.00 85.44 141 PHE A C 1
ATOM 1049 O O . PHE A 1 141 ? -3.239 -4.537 -1.288 1.00 85.44 141 PHE A O 1
ATOM 1056 N N . MET A 1 142 ? -4.268 -2.727 -2.129 1.00 88.88 142 MET A N 1
ATOM 1057 C CA . MET A 1 142 ? -3.524 -2.718 -3.389 1.00 88.88 142 MET A CA 1
ATOM 1058 C C . MET A 1 142 ? -2.097 -2.205 -3.174 1.00 88.88 142 MET A C 1
ATOM 1060 O O . MET A 1 142 ? -1.858 -1.010 -3.023 1.00 88.88 142 MET A O 1
ATOM 1064 N N . SER A 1 143 ? -1.134 -3.127 -3.182 1.00 89.75 143 SER A N 1
ATOM 1065 C CA . SER A 1 143 ? 0.298 -2.832 -3.057 1.00 89.75 143 SER A CA 1
ATOM 1066 C C . SER A 1 143 ? 1.058 -3.184 -4.337 1.00 89.75 143 SER A C 1
ATOM 1068 O O . SER A 1 143 ? 0.700 -4.126 -5.045 1.00 89.75 143 SER A O 1
ATOM 1070 N N . ALA A 1 144 ? 2.167 -2.484 -4.599 1.00 84.31 144 ALA A N 1
ATOM 1071 C CA . ALA A 1 144 ? 3.082 -2.793 -5.703 1.00 84.31 144 ALA A CA 1
ATOM 1072 C C . ALA A 1 144 ? 3.600 -4.243 -5.647 1.00 84.31 144 ALA A C 1
ATOM 1074 O O . ALA A 1 144 ? 3.767 -4.884 -6.684 1.00 84.31 144 ALA A O 1
ATOM 1075 N N . ILE A 1 145 ? 3.781 -4.786 -4.435 1.00 84.31 145 ILE A N 1
ATOM 1076 C CA . ILE A 1 145 ? 4.174 -6.188 -4.226 1.00 84.31 145 ILE A CA 1
ATOM 1077 C C . ILE A 1 145 ? 3.098 -7.132 -4.763 1.00 84.31 145 ILE A C 1
ATOM 1079 O O . ILE A 1 145 ? 3.424 -8.158 -5.340 1.00 84.31 145 ILE A O 1
ATOM 1083 N N . GLN A 1 146 ? 1.819 -6.788 -4.621 1.00 88.06 146 GLN A N 1
ATOM 1084 C CA . GLN A 1 146 ? 0.734 -7.617 -5.131 1.00 88.06 146 GLN A CA 1
ATOM 1085 C C . GLN A 1 146 ? 0.639 -7.526 -6.658 1.00 88.06 146 GLN A C 1
ATOM 1087 O O . GLN A 1 146 ? 0.508 -8.552 -7.315 1.00 88.06 146 GLN A O 1
ATOM 1092 N N . VAL A 1 147 ? 0.776 -6.325 -7.230 1.00 87.69 147 VAL A N 1
ATOM 1093 C CA . VAL A 1 147 ? 0.697 -6.109 -8.687 1.00 87.69 147 VAL A CA 1
ATOM 1094 C C . VAL A 1 147 ? 1.792 -6.868 -9.441 1.00 87.69 147 VAL A C 1
ATOM 1096 O O . VAL A 1 147 ? 1.514 -7.455 -10.482 1.00 87.69 147 VAL A O 1
ATOM 1099 N N . LEU A 1 148 ? 3.020 -6.895 -8.914 1.00 88.12 148 LEU A N 1
ATOM 1100 C CA . LEU A 1 148 ? 4.137 -7.624 -9.530 1.00 88.12 148 LEU A CA 1
ATOM 1101 C C . LEU A 1 148 ? 4.247 -9.078 -9.043 1.00 88.12 148 LEU A C 1
ATOM 1103 O O . LEU A 1 148 ? 4.653 -9.959 -9.798 1.00 88.12 148 LEU A O 1
ATOM 1107 N N . GLY A 1 149 ? 3.885 -9.344 -7.790 1.00 88.44 149 GLY A N 1
ATOM 1108 C CA . GLY A 1 149 ? 4.032 -10.654 -7.157 1.00 88.44 149 GLY A CA 1
ATOM 1109 C C . GLY A 1 149 ? 2.974 -11.661 -7.592 1.00 88.44 149 GLY A C 1
ATOM 1110 O O . GLY A 1 149 ? 3.315 -12.805 -7.869 1.00 88.44 149 GLY A O 1
ATOM 1111 N N . VAL A 1 150 ? 1.712 -11.244 -7.730 1.00 86.75 150 VAL A N 1
ATOM 1112 C CA . VAL A 1 150 ? 0.612 -12.122 -8.166 1.00 86.75 150 VAL A CA 1
ATOM 1113 C C . VAL A 1 150 ? 0.871 -12.766 -9.531 1.00 86.75 150 VAL A C 1
ATOM 1115 O O . VAL A 1 150 ? 0.776 -13.991 -9.614 1.00 86.75 150 VAL A O 1
ATOM 1118 N N . PRO A 1 151 ? 1.230 -12.024 -10.599 1.00 87.75 151 PRO A N 1
ATOM 1119 C CA . PRO A 1 151 ? 1.549 -12.663 -11.869 1.00 87.75 151 PRO A CA 1
ATOM 1120 C C . PRO A 1 151 ? 2.800 -13.539 -11.752 1.00 87.75 151 PRO A C 1
ATOM 1122 O O . PRO A 1 151 ? 2.797 -14.640 -12.287 1.00 87.75 151 PRO A O 1
ATOM 1125 N N . ALA A 1 152 ? 3.836 -13.126 -11.011 1.00 89.00 152 ALA A N 1
ATOM 1126 C CA . ALA A 1 152 ? 5.043 -13.938 -10.822 1.00 89.00 152 ALA A CA 1
ATOM 1127 C C . ALA A 1 152 ? 4.752 -15.287 -10.133 1.00 89.00 152 ALA A C 1
ATOM 1129 O O . ALA A 1 152 ? 5.279 -16.325 -10.541 1.00 89.00 152 ALA A O 1
ATOM 1130 N N . GLU A 1 153 ? 3.882 -15.301 -9.122 1.00 86.94 153 GLU A N 1
ATOM 1131 C CA . GLU A 1 153 ? 3.429 -16.531 -8.470 1.00 86.94 153 GLU A CA 1
ATOM 1132 C C . GLU A 1 153 ? 2.513 -17.361 -9.370 1.00 86.94 153 GLU A C 1
ATOM 1134 O O . GLU A 1 153 ? 2.660 -18.585 -9.418 1.00 86.94 153 GLU A O 1
ATOM 1139 N N . ALA A 1 154 ? 1.620 -16.718 -10.126 1.00 87.94 154 ALA A N 1
ATOM 1140 C CA . ALA A 1 154 ? 0.761 -17.393 -11.094 1.00 87.94 154 ALA A CA 1
ATOM 1141 C C . ALA A 1 154 ? 1.581 -18.071 -12.206 1.00 87.94 154 ALA A C 1
ATOM 1143 O O . ALA A 1 154 ? 1.305 -19.221 -12.545 1.00 87.94 154 ALA A O 1
ATOM 1144 N N . TYR A 1 155 ? 2.636 -17.418 -12.708 1.00 88.00 155 TYR A N 1
ATOM 1145 C CA . TYR A 1 155 ? 3.557 -18.001 -13.688 1.00 88.00 155 TYR A CA 1
ATOM 1146 C C . TYR A 1 155 ? 4.321 -19.202 -13.123 1.00 88.00 155 TYR A C 1
ATOM 1148 O O . TYR A 1 155 ? 4.542 -20.177 -13.837 1.00 88.00 155 TYR A O 1
ATOM 1156 N N . ARG A 1 156 ? 4.715 -19.165 -11.842 1.00 88.50 156 ARG A N 1
ATOM 1157 C CA . ARG A 1 156 ? 5.572 -20.206 -11.251 1.00 88.50 156 ARG A CA 1
ATOM 1158 C C . ARG A 1 156 ? 4.809 -21.398 -10.673 1.00 88.50 156 ARG A C 1
ATOM 1160 O O . ARG A 1 156 ? 5.317 -22.515 -10.700 1.00 88.50 156 ARG A O 1
ATOM 1167 N N . TYR A 1 157 ? 3.614 -21.172 -10.132 1.00 85.38 157 TYR A N 1
ATOM 1168 C CA . TYR A 1 157 ? 2.816 -22.196 -9.446 1.00 85.38 157 TYR A CA 1
ATOM 1169 C C . TYR A 1 157 ? 1.517 -22.571 -10.181 1.00 85.38 157 TYR A C 1
ATOM 1171 O O . TYR A 1 157 ? 0.851 -23.534 -9.780 1.00 85.38 157 TYR A O 1
ATOM 1179 N N . GLY A 1 158 ? 1.163 -21.867 -11.262 1.00 85.19 158 GLY A N 1
ATOM 1180 C CA . GLY A 1 158 ? 0.011 -22.172 -12.111 1.00 85.19 158 GLY A CA 1
ATOM 1181 C C . GLY A 1 158 ? -1.310 -22.198 -11.337 1.00 85.19 158 GLY A C 1
ATOM 1182 O O . GLY A 1 158 ? -1.563 -21.371 -10.462 1.00 85.19 158 GLY A O 1
ATOM 1183 N N . ALA A 1 159 ? -2.154 -23.197 -11.610 1.00 84.12 159 ALA A N 1
ATOM 1184 C CA . ALA A 1 159 ? -3.492 -23.325 -11.021 1.00 84.12 159 ALA A CA 1
ATOM 1185 C C . ALA A 1 159 ? -3.522 -23.420 -9.479 1.00 84.12 159 ALA A C 1
ATOM 1187 O O . ALA A 1 159 ? -4.550 -23.111 -8.877 1.00 84.12 159 ALA A O 1
ATOM 1188 N N . LYS A 1 160 ? -2.413 -23.785 -8.809 1.00 84.56 160 LYS A N 1
ATOM 1189 C CA . LYS A 1 160 ? -2.335 -23.801 -7.330 1.00 84.56 160 LYS A CA 1
ATOM 1190 C C . LYS A 1 160 ? -2.551 -22.413 -6.722 1.00 84.56 160 LYS A C 1
ATOM 1192 O O . LYS A 1 160 ? -3.061 -22.311 -5.608 1.00 84.56 160 LYS A O 1
ATOM 1197 N N . PHE A 1 161 ? -2.227 -21.358 -7.468 1.00 86.56 161 PHE A N 1
ATOM 1198 C CA . PHE A 1 161 ? -2.465 -19.974 -7.072 1.00 86.56 161 PHE A CA 1
ATOM 1199 C C . PHE A 1 161 ? -3.959 -19.677 -6.822 1.00 86.56 161 PHE A C 1
ATOM 1201 O O . PHE A 1 161 ? -4.292 -18.914 -5.917 1.00 86.56 161 PHE A O 1
ATOM 1208 N N . LEU A 1 162 ? -4.882 -20.357 -7.520 1.00 86.69 162 LEU A N 1
ATOM 1209 C CA . LEU A 1 162 ? -6.327 -20.192 -7.302 1.00 86.69 162 LEU A CA 1
ATOM 1210 C C . LEU A 1 162 ? -6.754 -20.580 -5.881 1.00 86.69 162 LEU A C 1
ATOM 1212 O O . LEU A 1 162 ? -7.636 -19.941 -5.311 1.00 86.69 162 LEU A O 1
ATOM 1216 N N . TRP A 1 163 ? -6.107 -21.581 -5.276 1.00 88.88 163 TRP A N 1
ATOM 1217 C CA . TRP A 1 163 ? -6.405 -21.987 -3.900 1.00 88.88 163 TRP A CA 1
ATOM 1218 C C . TRP A 1 163 ? -6.010 -20.902 -2.888 1.00 88.88 163 TRP A C 1
ATOM 1220 O O . TRP A 1 163 ? -6.719 -20.667 -1.909 1.00 88.88 163 TRP A O 1
ATOM 1230 N N . MET A 1 164 ? -4.920 -20.180 -3.164 1.00 87.19 164 MET A N 1
ATOM 1231 C CA . MET A 1 164 ? -4.502 -19.016 -2.381 1.00 87.19 164 MET A CA 1
ATOM 1232 C C . MET A 1 164 ? -5.479 -17.843 -2.551 1.00 87.19 164 MET A C 1
ATOM 1234 O O . MET A 1 164 ? -5.866 -17.229 -1.555 1.00 87.19 164 MET A O 1
ATOM 1238 N N . CYS A 1 165 ? -5.958 -17.579 -3.773 1.00 88.19 165 CYS A N 1
ATOM 1239 C CA . CYS A 1 165 ? -6.997 -16.570 -4.014 1.00 88.19 165 CYS A CA 1
ATOM 1240 C C . CYS A 1 165 ? -8.306 -16.882 -3.273 1.00 88.19 165 CYS A C 1
ATOM 1242 O O . CYS A 1 165 ? -8.888 -15.990 -2.653 1.00 88.19 165 CYS A O 1
ATOM 1244 N N . LEU A 1 166 ? -8.758 -18.141 -3.300 1.00 92.12 166 LEU A N 1
ATOM 1245 C CA . LEU A 1 166 ? -9.962 -18.581 -2.587 1.00 92.12 166 LEU A CA 1
ATOM 1246 C C . LEU A 1 166 ? -9.805 -18.443 -1.067 1.00 92.12 166 LEU A C 1
ATOM 1248 O O . LEU A 1 166 ? -10.717 -17.951 -0.401 1.00 92.12 166 LEU A O 1
ATOM 1252 N N . GLY A 1 167 ? -8.643 -18.815 -0.522 1.00 93.44 167 GLY A N 1
ATOM 1253 C CA . GLY A 1 167 ? -8.333 -18.630 0.897 1.00 93.44 167 GLY A CA 1
ATOM 1254 C C . GLY A 1 167 ? -8.361 -17.158 1.318 1.00 93.44 167 GLY A C 1
ATOM 1255 O O . GLY A 1 167 ? -8.945 -16.824 2.350 1.00 93.44 167 GLY A O 1
ATOM 1256 N N . GLN A 1 168 ? -7.807 -16.267 0.490 1.00 89.38 168 GLN A N 1
ATOM 1257 C CA . GLN A 1 168 ? -7.834 -14.825 0.743 1.00 89.38 168 GLN A CA 1
ATOM 1258 C C . GLN A 1 168 ? -9.265 -14.268 0.716 1.00 89.38 168 GLN A C 1
ATOM 1260 O O . GLN A 1 168 ? -9.633 -13.493 1.601 1.00 89.38 168 GLN A O 1
ATOM 1265 N N . LEU A 1 169 ? -10.091 -14.694 -0.246 1.00 91.44 169 LEU A N 1
ATOM 1266 C CA . LEU A 1 169 ? -11.497 -14.289 -0.333 1.00 91.44 169 LEU A CA 1
ATOM 1267 C C . LEU A 1 169 ? -12.289 -14.741 0.904 1.00 91.44 169 LEU A C 1
ATOM 1269 O O . LEU A 1 169 ? -13.027 -13.949 1.494 1.00 91.44 169 LEU A O 1
ATOM 1273 N N . LEU A 1 170 ? -12.094 -15.993 1.331 1.00 94.62 170 LEU A N 1
ATOM 1274 C CA . LEU A 1 170 ? -12.741 -16.543 2.521 1.00 94.62 170 LEU A CA 1
ATOM 1275 C C . LEU A 1 170 ? -12.304 -15.802 3.793 1.00 94.62 170 LEU A C 1
ATOM 1277 O O . LEU A 1 170 ? -13.147 -15.454 4.616 1.00 94.62 170 LEU A O 1
ATOM 1281 N N . ASN A 1 171 ? -11.009 -15.508 3.937 1.00 92.06 171 ASN A N 1
ATOM 1282 C CA . ASN A 1 171 ? -10.474 -14.755 5.071 1.00 92.06 171 ASN A CA 1
ATOM 1283 C C . ASN A 1 171 ? -11.064 -13.336 5.157 1.00 92.06 171 ASN A C 1
ATOM 1285 O O . ASN A 1 171 ? -11.463 -12.896 6.240 1.00 92.06 171 ASN A O 1
ATOM 1289 N N . THR A 1 172 ? -11.173 -12.628 4.028 1.00 89.44 172 THR A N 1
ATOM 1290 C CA . THR A 1 172 ? -11.797 -11.297 3.985 1.00 89.44 172 THR A CA 1
ATOM 1291 C C . THR A 1 172 ? -13.283 -11.362 4.337 1.00 89.44 172 THR A C 1
ATOM 1293 O O . THR A 1 172 ? -13.755 -10.531 5.115 1.00 89.44 172 THR A O 1
ATOM 1296 N N . LEU A 1 173 ? -14.015 -12.365 3.841 1.00 92.19 173 LEU A N 1
ATOM 1297 C CA . LEU A 1 173 ? -15.435 -12.538 4.155 1.00 92.19 173 LEU A CA 1
ATOM 1298 C C . LEU A 1 173 ? -15.656 -12.865 5.638 1.00 92.19 173 LEU A C 1
ATOM 1300 O O . LEU A 1 173 ? -16.499 -12.249 6.292 1.00 92.19 173 LEU A O 1
ATOM 1304 N N . LEU A 1 174 ? -14.856 -13.778 6.191 1.00 94.06 174 LEU A N 1
ATOM 1305 C CA . LEU A 1 174 ? -14.906 -14.146 7.604 1.00 94.06 174 LEU A CA 1
ATOM 1306 C C . LEU A 1 174 ? -14.565 -12.947 8.499 1.00 94.06 174 LEU A C 1
ATOM 1308 O O . LEU A 1 174 ? -15.234 -12.704 9.503 1.00 94.06 174 LEU A O 1
ATOM 1312 N N . THR A 1 175 ? -13.576 -12.145 8.096 1.00 90.56 175 THR A N 1
ATOM 1313 C CA . THR A 1 175 ? -13.201 -10.920 8.810 1.00 90.56 175 THR A CA 1
ATOM 1314 C C . THR A 1 175 ? -14.328 -9.887 8.792 1.00 90.56 175 THR A C 1
ATOM 1316 O O . THR A 1 175 ? -14.668 -9.318 9.832 1.00 90.56 175 THR A O 1
ATOM 1319 N N . ALA A 1 176 ? -14.955 -9.686 7.632 1.00 89.56 176 ALA A N 1
ATOM 1320 C CA . ALA A 1 176 ? -16.072 -8.761 7.476 1.00 89.56 176 ALA A CA 1
ATOM 1321 C C . ALA A 1 176 ? -17.316 -9.185 8.275 1.00 89.56 176 ALA A C 1
ATOM 1323 O O . ALA A 1 176 ? -18.026 -8.324 8.780 1.00 89.56 176 ALA A O 1
ATOM 1324 N N . GLN A 1 177 ? -17.584 -10.484 8.423 1.00 91.56 177 GLN A N 1
ATOM 1325 C CA . GLN A 1 177 ? -18.766 -10.966 9.148 1.00 91.56 177 GLN A CA 1
ATOM 1326 C C . GLN A 1 177 ? -18.536 -11.102 10.659 1.00 91.56 177 GLN A C 1
ATOM 1328 O O . GLN A 1 177 ? -19.439 -10.801 11.432 1.00 91.56 177 GLN A O 1
ATOM 1333 N N . LEU A 1 178 ? -17.350 -11.528 11.106 1.00 91.31 178 LEU A N 1
ATOM 1334 C CA . LEU A 1 178 ? -17.087 -11.767 12.533 1.00 91.31 178 LEU A CA 1
ATOM 1335 C C . LEU A 1 178 ? -16.526 -10.541 13.253 1.00 91.31 178 LEU A C 1
ATOM 1337 O O . LEU A 1 178 ? -16.987 -10.194 14.339 1.00 91.31 178 LEU A O 1
ATOM 1341 N N . PHE A 1 179 ? -15.525 -9.878 12.672 1.00 86.38 179 PHE A N 1
ATOM 1342 C CA . PHE A 1 179 ? -14.794 -8.819 13.370 1.00 86.38 179 PHE A CA 1
ATOM 1343 C C . PHE A 1 179 ? -15.458 -7.452 13.200 1.00 86.38 179 PHE A C 1
ATOM 1345 O O . PHE A 1 179 ? -15.521 -6.678 14.157 1.00 86.38 179 PHE A O 1
ATOM 1352 N N . LEU A 1 180 ? -16.007 -7.158 12.017 1.00 87.00 180 LEU A N 1
ATOM 1353 C CA . LEU A 1 180 ? -16.658 -5.874 11.745 1.00 87.00 180 LEU A CA 1
ATOM 1354 C C . LEU A 1 180 ? -17.824 -5.542 12.699 1.00 87.00 180 LEU A C 1
ATOM 1356 O O . LEU A 1 180 ? -17.826 -4.426 13.229 1.00 87.00 180 LEU A O 1
ATOM 1360 N N . PRO A 1 181 ? -18.790 -6.445 12.989 1.00 85.81 181 PRO A N 1
ATOM 1361 C CA . PRO A 1 181 ? -19.882 -6.107 13.901 1.00 85.81 181 PRO A CA 1
ATOM 1362 C C . PRO A 1 181 ? -19.393 -5.878 15.333 1.00 85.81 181 PRO A C 1
ATOM 1364 O O . PRO A 1 181 ? -19.948 -5.035 16.035 1.00 85.81 181 PRO A O 1
ATOM 1367 N N . VAL A 1 182 ? -18.333 -6.569 15.765 1.00 87.88 182 VAL A N 1
ATOM 1368 C CA . VAL A 1 182 ? -17.743 -6.376 17.097 1.00 87.88 182 VAL A CA 1
ATOM 1369 C C . VAL A 1 182 ? -17.140 -4.975 17.209 1.00 87.88 182 VAL A C 1
ATOM 1371 O O . VAL A 1 182 ? -17.481 -4.234 18.130 1.00 87.88 182 VAL A O 1
ATOM 1374 N N . PHE A 1 183 ? -16.307 -4.561 16.249 1.00 85.06 183 PHE A N 1
ATOM 1375 C CA . PHE A 1 183 ? -15.686 -3.232 16.282 1.00 85.06 183 PHE A CA 1
ATOM 1376 C C . PHE A 1 183 ? -16.704 -2.095 16.153 1.00 85.06 183 PHE A C 1
ATOM 1378 O O . PHE A 1 183 ? -16.567 -1.073 16.830 1.00 85.06 183 PHE A O 1
ATOM 1385 N N . TYR A 1 184 ? -17.759 -2.284 15.356 1.00 83.50 184 TYR A N 1
ATOM 1386 C CA . TYR A 1 184 ? -18.788 -1.261 15.179 1.00 83.50 184 TYR A CA 1
ATOM 1387 C C . TYR A 1 184 ? -19.607 -1.014 16.458 1.00 83.50 184 TYR A C 1
ATOM 1389 O O . TYR A 1 184 ? -19.977 0.124 16.741 1.00 83.50 184 TYR A O 1
ATOM 1397 N N . ARG A 1 185 ? -19.849 -2.050 17.276 1.00 82.19 185 ARG A N 1
ATOM 1398 C CA . ARG A 1 185 ? -20.594 -1.924 18.546 1.00 82.19 185 ARG A CA 1
ATOM 1399 C C . ARG A 1 185 ? -19.796 -1.236 19.652 1.00 82.19 185 ARG A C 1
ATOM 1401 O O . ARG A 1 185 ? -20.396 -0.587 20.501 1.00 82.19 185 ARG A O 1
ATOM 1408 N N . LEU A 1 186 ? -18.469 -1.377 19.654 1.00 82.88 186 LEU A N 1
ATOM 1409 C CA . LEU A 1 186 ? -17.611 -0.799 20.692 1.00 82.88 186 LEU A CA 1
ATOM 1410 C C . LEU A 1 186 ? -17.203 0.656 20.403 1.00 82.88 186 LEU A C 1
ATOM 1412 O O . LEU A 1 186 ? -16.789 1.351 21.327 1.00 82.88 186 LEU A O 1
ATOM 1416 N N . GLY A 1 187 ? -17.325 1.129 19.155 1.00 75.50 187 GLY A N 1
ATOM 1417 C CA . GLY A 1 187 ? -17.140 2.543 18.806 1.00 75.50 187 GLY A CA 1
ATOM 1418 C C . GLY A 1 187 ? -15.755 3.113 19.141 1.00 75.50 187 GLY A C 1
ATOM 1419 O O . GLY A 1 187 ? -15.650 4.301 19.441 1.00 75.50 187 GLY A O 1
ATOM 1420 N N . LEU A 1 188 ? -14.708 2.284 19.112 1.00 78.25 188 LEU A N 1
ATOM 1421 C CA . LEU A 1 188 ? -13.344 2.675 19.484 1.00 78.25 188 LEU A CA 1
ATOM 1422 C C . LEU A 1 188 ? -12.622 3.350 18.313 1.00 78.25 188 LEU A C 1
ATOM 1424 O O . LEU A 1 188 ? -12.780 2.948 17.161 1.00 78.25 188 LEU A O 1
ATOM 1428 N N . THR A 1 189 ? -11.804 4.359 18.611 1.00 73.25 189 THR A N 1
ATOM 1429 C CA . THR A 1 189 ? -11.005 5.106 17.620 1.00 73.25 189 THR A CA 1
ATOM 1430 C C . THR A 1 189 ? -9.673 4.423 17.295 1.00 73.25 189 THR A C 1
ATOM 1432 O O . THR A 1 189 ? -9.029 4.762 16.305 1.00 73.25 189 THR A O 1
ATOM 1435 N N . SER A 1 190 ? -9.264 3.428 18.092 1.00 81.50 190 SER A N 1
ATOM 1436 C CA . SER A 1 190 ? -8.045 2.644 17.882 1.00 81.50 190 SER A CA 1
ATOM 1437 C C . SER A 1 190 ? -8.266 1.156 18.156 1.00 81.50 190 SER A C 1
ATOM 1439 O O . SER A 1 190 ? -8.752 0.770 19.220 1.00 81.50 190 SER A O 1
ATOM 1441 N N . THR A 1 191 ? -7.817 0.295 17.240 1.00 84.00 191 THR A N 1
ATOM 1442 C CA . THR A 1 191 ? -7.869 -1.172 17.391 1.00 84.00 191 THR A CA 1
ATOM 1443 C C . THR A 1 191 ? -7.094 -1.663 18.619 1.00 84.00 191 THR A C 1
ATOM 1445 O O . THR A 1 191 ? -7.457 -2.667 19.228 1.00 84.00 191 THR A O 1
ATOM 1448 N N . TYR A 1 192 ? -6.045 -0.948 19.041 1.00 83.75 192 TYR A N 1
ATOM 1449 C CA . TYR A 1 192 ? -5.251 -1.339 20.211 1.00 83.75 192 TYR A CA 1
ATOM 1450 C C . TYR A 1 192 ? -5.982 -1.131 21.541 1.00 83.75 192 TYR A C 1
ATOM 1452 O O . TYR A 1 192 ? -5.651 -1.792 22.526 1.00 83.75 192 TYR A O 1
ATOM 1460 N N . GLU A 1 193 ? -6.983 -0.252 21.582 1.00 84.69 193 GLU A N 1
ATOM 1461 C CA . GLU A 1 193 ? -7.806 -0.052 22.777 1.00 84.69 193 GLU A CA 1
ATOM 1462 C C . GLU A 1 193 ? -8.688 -1.280 23.052 1.00 84.69 193 GLU A C 1
ATOM 1464 O O . GLU A 1 193 ? -8.866 -1.684 24.202 1.00 84.69 193 GLU A O 1
ATOM 1469 N N . TYR A 1 194 ? -9.160 -1.947 21.992 1.00 86.94 194 TYR A N 1
ATOM 1470 C CA . TYR A 1 194 ? -9.887 -3.211 22.111 1.00 86.94 194 TYR A CA 1
ATOM 1471 C C . TYR A 1 194 ? -9.033 -4.295 22.787 1.00 86.94 194 TYR A C 1
ATOM 1473 O O . TYR A 1 194 ? -9.488 -4.980 23.706 1.00 86.94 194 TYR A O 1
ATOM 1481 N N . LEU A 1 195 ? -7.769 -4.411 22.368 1.00 84.75 195 LEU A N 1
ATOM 1482 C CA . LEU A 1 195 ? -6.823 -5.376 22.929 1.00 84.75 195 LEU A CA 1
ATOM 1483 C C . LEU A 1 195 ? -6.526 -5.097 24.409 1.00 84.75 195 LEU A C 1
ATOM 1485 O O . LEU A 1 195 ? -6.432 -6.039 25.199 1.00 84.75 195 LEU A O 1
ATOM 1489 N N . GLU A 1 196 ? -6.429 -3.821 24.799 1.00 87.56 196 GLU A N 1
ATOM 1490 C CA . GLU A 1 196 ? -6.216 -3.429 26.197 1.00 87.56 196 GLU A CA 1
ATOM 1491 C C . GLU A 1 196 ? -7.389 -3.848 27.088 1.00 87.56 196 GLU A C 1
ATOM 1493 O O . GLU A 1 196 ? -7.159 -4.461 28.133 1.00 87.56 196 GLU A O 1
ATOM 1498 N N . ARG A 1 197 ? -8.633 -3.596 26.653 1.00 83.50 197 ARG A N 1
ATOM 1499 C CA . ARG A 1 197 ? -9.836 -3.955 27.424 1.00 83.50 197 ARG A CA 1
ATOM 1500 C C . ARG A 1 197 ? -10.033 -5.467 27.564 1.00 83.50 197 ARG A C 1
ATOM 1502 O O . ARG A 1 197 ? -10.570 -5.906 28.576 1.00 83.50 197 ARG A O 1
ATOM 1509 N N . ARG A 1 198 ? -9.608 -6.270 26.579 1.00 86.88 198 ARG A N 1
ATOM 1510 C CA . ARG A 1 198 ? -9.812 -7.732 26.597 1.00 86.88 198 ARG A CA 1
ATOM 1511 C C . ARG A 1 198 ? -8.709 -8.518 27.309 1.00 86.88 198 ARG A C 1
ATOM 1513 O O . ARG A 1 198 ? -9.025 -9.555 27.899 1.00 86.88 198 ARG A O 1
ATOM 1520 N N . PHE A 1 199 ? -7.450 -8.081 27.216 1.00 82.81 199 PHE A N 1
ATOM 1521 C CA . PHE A 1 199 ? -6.295 -8.884 27.645 1.00 82.81 199 PHE A CA 1
ATOM 1522 C C . PHE A 1 199 ? -5.364 -8.218 28.664 1.00 82.81 199 PHE A C 1
ATOM 1524 O O . PHE A 1 199 ? -4.679 -8.969 29.356 1.00 82.81 199 PHE A O 1
ATOM 1531 N N . SER A 1 200 ? -5.335 -6.877 28.772 1.00 85.44 200 SER A N 1
ATOM 1532 C CA . SER A 1 200 ? -4.444 -6.012 29.593 1.00 85.44 200 SER A CA 1
ATOM 1533 C C . SER A 1 200 ? -3.497 -5.108 28.783 1.00 85.44 200 SER A C 1
ATOM 1535 O O . SER A 1 200 ? -3.229 -5.314 27.596 1.00 85.44 200 SER A O 1
ATOM 1537 N N . ARG A 1 201 ? -2.930 -4.101 29.466 1.00 86.44 201 ARG A N 1
ATOM 1538 C CA . ARG A 1 201 ? -2.032 -3.067 28.913 1.00 86.44 201 ARG A CA 1
ATOM 1539 C C . ARG A 1 201 ? -0.764 -3.614 28.242 1.00 86.44 201 ARG A C 1
ATOM 1541 O O . ARG A 1 201 ? -0.234 -2.976 27.335 1.00 86.44 201 ARG A O 1
ATOM 1548 N N . SER A 1 202 ? -0.303 -4.806 28.626 1.00 87.12 202 SER A N 1
ATOM 1549 C CA . SER A 1 202 ? 0.865 -5.461 28.017 1.00 87.12 202 SER A CA 1
ATOM 1550 C C . SER A 1 202 ? 0.643 -5.805 26.541 1.00 87.12 202 SER A C 1
ATOM 1552 O O . SER A 1 202 ? 1.534 -5.589 25.721 1.00 87.12 202 SER A O 1
ATOM 1554 N N . VAL A 1 203 ? -0.556 -6.277 26.174 1.00 90.06 203 VAL A N 1
ATOM 1555 C CA . VAL A 1 203 ? -0.879 -6.644 24.782 1.00 90.06 203 VAL A CA 1
ATOM 1556 C C . VAL A 1 203 ? -0.964 -5.407 23.894 1.00 90.06 203 VAL A C 1
ATOM 1558 O O . VAL A 1 203 ? -0.497 -5.429 22.756 1.00 90.06 203 VAL A O 1
ATOM 1561 N N . ARG A 1 204 ? -1.474 -4.294 24.432 1.00 89.69 204 ARG A N 1
ATOM 1562 C CA . ARG A 1 204 ? -1.469 -3.006 23.732 1.00 89.69 204 ARG A CA 1
ATOM 1563 C C . ARG A 1 204 ? -0.052 -2.535 23.419 1.00 89.69 204 ARG 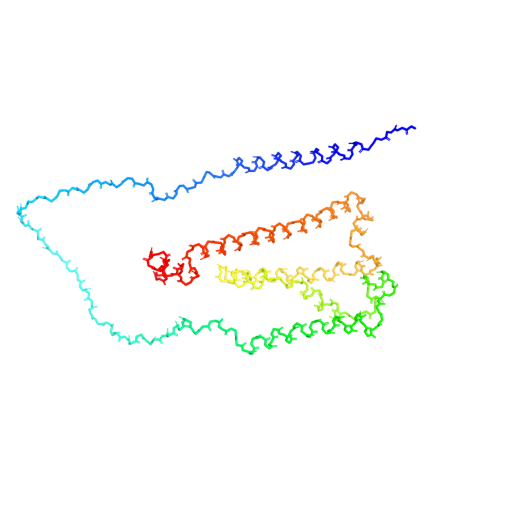A C 1
ATOM 1565 O O . ARG A 1 204 ? 0.205 -2.131 22.290 1.00 89.69 204 ARG A O 1
ATOM 1572 N N . LEU A 1 205 ? 0.862 -2.632 24.387 1.00 89.12 205 LEU A N 1
ATOM 1573 C CA . LEU A 1 205 ? 2.270 -2.282 24.191 1.00 89.12 205 LEU A CA 1
ATOM 1574 C C . LEU A 1 205 ? 2.903 -3.135 23.086 1.00 89.12 205 LEU A C 1
ATOM 1576 O O . LEU A 1 205 ? 3.483 -2.578 22.155 1.00 89.12 205 LEU A O 1
ATOM 1580 N N . CYS A 1 206 ? 2.709 -4.457 23.117 1.00 90.38 206 CYS A N 1
ATOM 1581 C CA . CYS A 1 206 ? 3.193 -5.343 22.055 1.00 90.38 206 CYS A CA 1
ATOM 1582 C C . CYS A 1 206 ? 2.603 -4.996 20.677 1.00 90.38 206 CYS A C 1
ATOM 1584 O O . CYS A 1 206 ? 3.347 -4.956 19.701 1.00 90.38 206 CYS A O 1
ATOM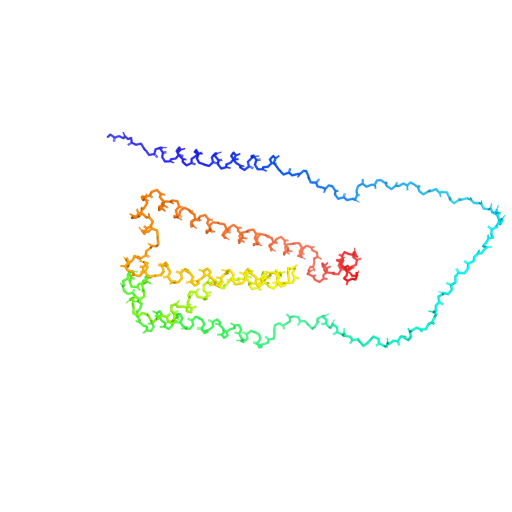 1586 N N . GLY A 1 207 ? 1.304 -4.687 20.592 1.00 89.94 207 GLY A N 1
ATOM 1587 C CA . GLY A 1 207 ? 0.658 -4.279 19.340 1.00 89.94 207 GLY A CA 1
ATOM 1588 C C . GLY A 1 207 ? 1.231 -2.979 18.770 1.00 89.94 207 GLY A C 1
ATOM 1589 O O . GLY A 1 207 ? 1.598 -2.924 17.597 1.00 89.94 207 GLY A O 1
ATOM 1590 N N . THR A 1 208 ? 1.395 -1.954 19.611 1.00 90.44 208 THR A N 1
ATOM 1591 C CA . THR A 1 208 ? 2.003 -0.681 19.185 1.00 90.44 208 THR A CA 1
ATOM 1592 C C . THR A 1 208 ? 3.472 -0.830 18.788 1.00 90.44 208 THR A C 1
ATOM 1594 O O . THR A 1 208 ? 3.917 -0.179 17.845 1.00 90.44 208 THR A O 1
ATOM 1597 N N . LEU A 1 209 ? 4.220 -1.716 19.457 1.00 93.06 209 LEU A N 1
ATOM 1598 C CA . LEU A 1 209 ? 5.606 -2.018 19.103 1.00 93.06 209 LEU A CA 1
ATOM 1599 C C . LEU A 1 209 ? 5.694 -2.743 17.759 1.00 93.06 209 LEU A C 1
ATOM 1601 O O . LEU A 1 209 ? 6.522 -2.368 16.938 1.00 93.06 209 LEU A O 1
ATOM 1605 N N . GLN A 1 210 ? 4.823 -3.722 17.498 1.00 90.75 210 GLN A N 1
ATOM 1606 C CA . GLN A 1 210 ? 4.790 -4.419 16.209 1.00 90.75 210 GLN A CA 1
ATOM 1607 C C . GLN A 1 210 ? 4.529 -3.444 15.056 1.00 90.75 210 GLN A C 1
ATOM 1609 O O . GLN A 1 210 ? 5.191 -3.512 14.023 1.00 90.75 210 GLN A O 1
ATOM 1614 N N . TYR A 1 211 ? 3.603 -2.504 15.248 1.00 90.88 211 TYR A N 1
ATOM 1615 C CA . TYR A 1 211 ? 3.333 -1.461 14.265 1.00 90.88 211 TYR A CA 1
ATOM 1616 C C . TYR A 1 211 ? 4.538 -0.550 14.025 1.00 90.88 211 TYR A C 1
ATOM 1618 O O . TYR A 1 211 ? 4.888 -0.292 12.875 1.00 90.88 211 TYR A O 1
ATOM 1626 N N . ALA A 1 212 ? 5.207 -0.107 15.092 1.00 93.56 212 ALA A N 1
ATOM 1627 C CA . ALA A 1 212 ? 6.426 0.688 14.971 1.00 93.56 212 ALA A CA 1
ATOM 1628 C C . ALA A 1 212 ? 7.525 -0.073 14.209 1.00 93.56 212 ALA A C 1
ATOM 1630 O O . ALA A 1 212 ? 8.170 0.502 13.336 1.00 93.56 212 ALA A O 1
ATOM 1631 N N . VAL A 1 213 ? 7.690 -1.372 14.482 1.00 96.06 213 VAL A N 1
ATOM 1632 C CA . VAL A 1 213 ? 8.672 -2.228 13.801 1.00 96.06 213 VAL A CA 1
ATOM 1633 C C . VAL A 1 213 ? 8.385 -2.330 12.302 1.00 96.06 213 VAL A C 1
ATOM 1635 O O . VAL A 1 213 ? 9.302 -2.163 11.501 1.00 96.06 213 VAL A O 1
ATOM 1638 N N . ILE A 1 214 ? 7.126 -2.539 11.907 1.00 93.12 214 ILE A N 1
ATOM 1639 C CA . ILE A 1 214 ? 6.743 -2.602 10.487 1.00 93.12 214 ILE A CA 1
ATOM 1640 C C . ILE A 1 214 ? 7.102 -1.290 9.774 1.00 93.12 214 ILE A C 1
ATOM 1642 O O . ILE A 1 214 ? 7.681 -1.314 8.692 1.00 93.12 214 ILE A O 1
ATOM 1646 N N . TRP A 1 215 ? 6.836 -0.139 10.394 1.00 89.94 215 TRP A N 1
ATOM 1647 C CA . TRP A 1 215 ? 7.206 1.156 9.814 1.00 89.94 215 TRP A CA 1
ATOM 1648 C C . TRP A 1 215 ? 8.715 1.355 9.690 1.00 89.94 215 TRP A C 1
ATOM 1650 O O . TRP A 1 215 ? 9.181 1.903 8.689 1.00 89.94 215 TRP A O 1
ATOM 1660 N N . THR A 1 216 ? 9.489 0.891 10.672 1.00 93.38 216 THR A N 1
ATOM 1661 C CA . THR A 1 216 ? 10.953 0.941 10.574 1.00 93.38 216 THR A CA 1
ATOM 1662 C C . THR A 1 216 ? 11.494 0.019 9.485 1.00 93.38 216 THR A C 1
ATOM 1664 O O . THR A 1 216 ? 12.448 0.396 8.812 1.00 93.38 216 THR A O 1
ATOM 1667 N N . ASP A 1 217 ? 10.870 -1.140 9.261 1.00 92.56 217 ASP A N 1
ATOM 1668 C CA . ASP A 1 217 ? 11.254 -2.076 8.199 1.00 92.56 217 ASP A CA 1
ATOM 1669 C C . ASP A 1 217 ? 11.000 -1.475 6.808 1.00 92.56 217 ASP A C 1
ATOM 1671 O O . ASP A 1 217 ? 11.890 -1.458 5.959 1.00 92.56 217 ASP A O 1
ATOM 1675 N N . VAL A 1 218 ? 9.837 -0.843 6.610 1.00 91.69 218 VAL A N 1
ATOM 1676 C CA . VAL A 1 218 ? 9.525 -0.115 5.369 1.00 91.69 218 VAL A CA 1
ATOM 1677 C C . VAL A 1 218 ? 10.538 1.005 5.116 1.00 91.69 218 VAL A C 1
ATOM 1679 O O . VAL A 1 218 ? 11.043 1.148 3.999 1.00 91.69 218 VAL A O 1
ATOM 1682 N N . PHE A 1 219 ? 10.884 1.779 6.148 1.00 92.00 219 PHE A N 1
ATOM 1683 C CA . PHE A 1 219 ? 11.903 2.821 6.027 1.00 92.00 219 PHE A CA 1
ATOM 1684 C C . PHE A 1 219 ? 13.281 2.236 5.681 1.00 92.00 219 PHE A C 1
ATOM 1686 O O . PHE A 1 219 ? 13.980 2.765 4.818 1.00 92.00 219 PHE A O 1
ATOM 1693 N N . GLN A 1 220 ? 13.657 1.114 6.297 1.00 92.50 220 GLN A N 1
ATOM 1694 C CA . GLN A 1 220 ? 14.915 0.424 6.022 1.00 92.50 220 GLN A CA 1
ATOM 1695 C C . GLN A 1 220 ? 15.000 -0.057 4.567 1.00 92.50 220 GLN A C 1
ATOM 1697 O O . GLN A 1 220 ? 16.032 0.141 3.922 1.00 92.50 220 GLN A O 1
ATOM 1702 N N . VAL A 1 221 ? 13.927 -0.642 4.030 1.00 91.31 221 VAL A N 1
ATOM 1703 C CA . VAL A 1 221 ? 13.872 -1.084 2.627 1.00 91.31 221 VAL A CA 1
ATOM 1704 C C . VAL A 1 221 ? 14.037 0.102 1.674 1.00 91.31 221 VAL A C 1
ATOM 1706 O O . VAL A 1 221 ? 14.790 0.004 0.705 1.00 91.31 221 VAL A O 1
ATOM 1709 N N . LEU A 1 222 ? 13.415 1.248 1.967 1.00 92.12 222 LEU A N 1
ATOM 1710 C CA . LEU A 1 222 ? 13.576 2.466 1.164 1.00 92.12 222 LEU A CA 1
ATOM 1711 C C . LEU A 1 222 ? 15.013 3.004 1.195 1.00 92.12 222 LEU A C 1
ATOM 1713 O O . LEU A 1 222 ? 15.571 3.346 0.148 1.00 92.12 222 LEU A O 1
ATOM 1717 N N . VAL A 1 223 ? 15.639 3.049 2.373 1.00 93.94 223 VAL A N 1
ATOM 1718 C CA . VAL A 1 223 ? 17.043 3.470 2.510 1.00 93.94 223 VAL A CA 1
ATOM 1719 C C . VAL A 1 223 ? 17.973 2.521 1.749 1.00 93.94 223 VAL A C 1
ATOM 1721 O O . VAL A 1 223 ? 18.851 2.980 1.019 1.00 93.94 223 VAL A O 1
ATOM 1724 N N . MET A 1 224 ? 17.755 1.2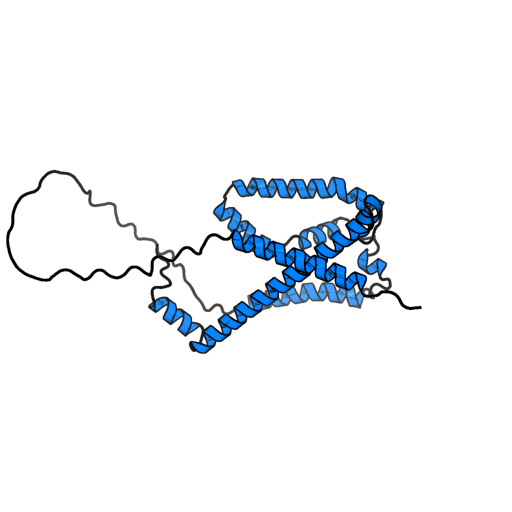08 1.836 1.00 94.31 224 MET A N 1
ATOM 1725 C CA . MET A 1 224 ? 18.559 0.234 1.095 1.00 94.31 224 MET A CA 1
ATOM 1726 C C . MET A 1 224 ? 18.386 0.388 -0.422 1.00 94.31 224 MET A C 1
ATOM 1728 O O . MET A 1 224 ? 19.373 0.400 -1.161 1.00 94.31 224 MET A O 1
ATOM 1732 N N . LEU A 1 225 ? 17.145 0.550 -0.889 1.00 91.94 225 LEU A N 1
ATOM 1733 C CA . LEU A 1 225 ? 16.835 0.703 -2.308 1.00 91.94 225 LEU A CA 1
ATOM 1734 C C . LEU A 1 225 ? 17.441 1.991 -2.881 1.00 91.94 225 LEU A C 1
ATOM 1736 O O . LEU A 1 225 ? 18.077 1.957 -3.933 1.00 91.94 225 LEU A O 1
ATOM 1740 N N . SER A 1 226 ? 17.299 3.114 -2.173 1.00 92.94 226 SER A N 1
ATOM 1741 C CA . SER A 1 226 ? 17.908 4.388 -2.579 1.00 92.94 226 SER A CA 1
ATOM 1742 C C . SER A 1 226 ? 19.437 4.300 -2.668 1.00 92.94 226 SER A C 1
ATOM 1744 O O . SER A 1 226 ? 20.018 4.779 -3.644 1.00 92.94 226 SER A O 1
ATOM 1746 N N . GLY A 1 227 ? 20.094 3.621 -1.720 1.00 94.31 227 GLY A N 1
ATOM 1747 C CA . GLY A 1 227 ? 21.535 3.365 -1.767 1.00 94.31 227 GLY A CA 1
ATOM 1748 C C . GLY A 1 227 ? 21.947 2.524 -2.978 1.00 94.31 227 GLY A C 1
ATOM 1749 O O . GLY A 1 227 ? 22.908 2.862 -3.669 1.00 94.31 227 GLY A O 1
ATOM 1750 N N . PHE A 1 228 ? 21.185 1.475 -3.291 1.00 92.88 228 PHE A N 1
ATOM 1751 C CA . PHE A 1 228 ? 21.440 0.627 -4.457 1.00 92.88 228 PHE A CA 1
ATOM 1752 C C . PHE A 1 228 ? 21.324 1.411 -5.772 1.00 92.88 228 PHE A C 1
ATOM 1754 O O . PHE A 1 228 ? 22.205 1.326 -6.629 1.00 92.88 228 PHE A O 1
ATOM 1761 N N . ILE A 1 229 ? 20.292 2.251 -5.899 1.00 93.56 229 ILE A N 1
ATOM 1762 C CA . ILE A 1 229 ? 20.116 3.142 -7.054 1.00 93.56 229 ILE A CA 1
ATOM 1763 C C . ILE A 1 229 ? 21.289 4.129 -7.162 1.00 93.56 229 ILE A C 1
ATOM 1765 O O . ILE A 1 229 ? 21.836 4.306 -8.250 1.00 93.56 229 ILE A O 1
ATOM 1769 N N . ALA A 1 230 ? 21.736 4.730 -6.056 1.00 91.25 230 ALA A N 1
ATOM 1770 C CA . ALA A 1 230 ? 22.873 5.653 -6.064 1.00 91.25 230 ALA A CA 1
ATOM 1771 C C . ALA A 1 230 ? 24.183 4.979 -6.517 1.00 91.25 230 ALA A C 1
ATOM 1773 O O . ALA A 1 230 ? 24.946 5.571 -7.287 1.00 91.25 230 ALA A O 1
ATOM 1774 N N . VAL A 1 231 ? 24.428 3.737 -6.085 1.00 92.25 231 VAL A N 1
ATOM 1775 C CA . VAL A 1 231 ? 25.586 2.938 -6.521 1.00 92.25 231 VAL A CA 1
ATOM 1776 C C . VAL A 1 231 ? 25.504 2.628 -8.014 1.00 92.25 231 VAL A C 1
ATOM 1778 O O . VAL A 1 231 ? 26.497 2.808 -8.718 1.00 92.25 231 VAL A O 1
ATOM 1781 N N . ILE A 1 232 ? 24.329 2.238 -8.519 1.00 88.94 232 ILE A N 1
ATOM 1782 C CA . ILE A 1 232 ? 24.120 2.006 -9.955 1.00 88.94 232 ILE A CA 1
ATOM 1783 C C . ILE A 1 232 ? 24.397 3.285 -10.748 1.00 88.94 232 ILE A C 1
ATOM 1785 O O . ILE A 1 232 ? 25.148 3.245 -11.719 1.00 88.94 232 ILE A O 1
ATOM 1789 N N . ILE A 1 233 ? 23.861 4.431 -10.320 1.00 88.69 233 ILE A N 1
ATOM 1790 C CA . ILE A 1 233 ? 24.077 5.715 -11.002 1.00 88.69 233 ILE A CA 1
ATOM 1791 C C . ILE A 1 233 ? 25.568 6.063 -11.035 1.00 88.69 233 ILE A C 1
ATOM 1793 O O . ILE A 1 233 ? 26.098 6.396 -12.095 1.00 88.69 233 ILE A O 1
ATOM 1797 N N . ARG A 1 234 ? 26.276 5.953 -9.904 1.00 87.12 234 ARG A N 1
ATOM 1798 C CA . ARG A 1 234 ? 27.725 6.200 -9.859 1.00 87.12 234 ARG A CA 1
ATOM 1799 C C . ARG A 1 234 ? 28.498 5.222 -10.744 1.00 87.12 234 ARG A C 1
ATOM 1801 O O . ARG A 1 234 ? 29.385 5.665 -11.468 1.00 87.12 234 ARG A O 1
ATOM 1808 N N . GLY A 1 235 ? 28.131 3.941 -10.751 1.00 84.56 235 GLY A N 1
ATOM 1809 C CA . GLY A 1 235 ? 28.722 2.936 -11.637 1.00 84.56 235 GLY A CA 1
ATOM 1810 C C . GLY A 1 235 ? 28.529 3.271 -13.118 1.00 84.56 235 GLY A C 1
ATOM 1811 O O . GLY A 1 235 ? 29.472 3.194 -13.900 1.00 84.56 235 GLY A O 1
ATOM 1812 N N . VAL A 1 236 ? 27.337 3.732 -13.498 1.00 83.62 236 VAL A N 1
ATOM 1813 C CA . VAL A 1 236 ? 27.015 4.129 -14.876 1.00 83.62 236 VAL A CA 1
ATOM 1814 C C . VAL A 1 236 ? 27.761 5.399 -15.300 1.00 83.62 236 VAL A C 1
ATOM 1816 O O . VAL A 1 236 ? 28.235 5.485 -16.436 1.00 83.62 236 VAL A O 1
ATOM 1819 N N . LEU A 1 237 ? 27.904 6.375 -14.399 1.00 83.94 237 LEU A N 1
ATOM 1820 C CA . LEU A 1 237 ? 28.655 7.602 -14.674 1.00 83.94 237 LEU A CA 1
ATOM 1821 C C . LEU A 1 237 ? 30.154 7.328 -14.868 1.00 83.94 237 LEU A C 1
ATOM 1823 O O . LEU A 1 237 ? 30.758 7.916 -15.761 1.00 83.94 237 LEU A O 1
ATOM 1827 N N . LEU A 1 238 ? 30.742 6.407 -14.095 1.00 80.19 238 LEU A N 1
ATOM 1828 C CA . LEU A 1 238 ? 32.163 6.050 -14.218 1.00 80.19 238 LEU A CA 1
ATOM 1829 C C . LEU A 1 238 ? 32.500 5.357 -15.546 1.00 80.19 238 LEU A C 1
ATOM 1831 O O . LEU A 1 238 ? 33.598 5.530 -16.065 1.00 80.19 238 LEU A O 1
ATOM 1835 N N . VAL A 1 239 ? 31.556 4.616 -16.126 1.00 76.94 239 VAL A N 1
ATOM 1836 C CA . VAL A 1 239 ? 31.728 3.929 -17.421 1.00 76.94 239 VAL A CA 1
ATOM 1837 C C . VAL A 1 239 ? 31.477 4.870 -18.620 1.00 76.94 239 VAL A C 1
ATOM 1839 O O . VAL A 1 239 ? 31.655 4.489 -19.777 1.00 76.94 239 VAL A O 1
ATOM 1842 N N . GLY A 1 240 ? 31.115 6.135 -18.370 1.00 81.75 240 GLY A N 1
ATOM 1843 C CA . GLY A 1 240 ? 30.874 7.129 -19.420 1.00 81.75 240 GLY A CA 1
ATOM 1844 C C . GLY A 1 240 ? 29.462 7.078 -20.010 1.00 81.75 240 GLY A C 1
ATOM 1845 O O . GLY A 1 240 ? 29.259 7.479 -21.156 1.00 81.75 240 GLY A O 1
ATOM 1846 N N . GLY A 1 241 ? 28.485 6.588 -19.239 1.00 83.44 241 GLY A N 1
ATOM 1847 C CA . GLY A 1 241 ? 27.060 6.627 -19.568 1.00 83.44 241 GLY A CA 1
ATOM 1848 C C . GLY A 1 241 ? 26.411 5.248 -19.762 1.00 83.44 241 GLY A C 1
ATOM 1849 O O . GLY A 1 241 ? 27.094 4.254 -20.022 1.00 83.44 241 GLY A O 1
ATOM 1850 N N . PRO A 1 242 ? 25.068 5.170 -19.676 1.00 75.56 242 PRO A N 1
ATOM 1851 C CA . PRO A 1 242 ? 24.332 3.900 -19.687 1.00 75.56 242 PRO A CA 1
ATOM 1852 C C . PRO A 1 242 ? 24.469 3.139 -21.011 1.00 75.56 242 PRO A C 1
ATOM 1854 O O . PRO A 1 242 ? 24.527 1.913 -21.014 1.00 75.56 242 PRO A O 1
ATOM 1857 N N . ALA A 1 243 ? 24.611 3.856 -22.130 1.00 72.81 243 ALA A N 1
ATOM 1858 C CA . ALA A 1 243 ? 24.793 3.254 -23.450 1.00 72.81 243 ALA A CA 1
ATOM 1859 C C . ALA A 1 243 ? 26.129 2.500 -23.583 1.00 72.81 243 ALA A C 1
ATOM 1861 O O . ALA A 1 243 ? 26.177 1.428 -24.183 1.00 72.81 243 ALA A O 1
ATOM 1862 N N . ARG A 1 244 ? 27.213 3.019 -22.983 1.00 68.19 244 ARG A N 1
ATOM 1863 C CA . ARG A 1 244 ? 28.515 2.334 -22.987 1.00 68.19 244 ARG A CA 1
ATOM 1864 C C . ARG A 1 244 ? 28.537 1.131 -22.049 1.00 68.19 244 ARG A C 1
ATOM 1866 O O . ARG A 1 244 ? 29.126 0.118 -22.410 1.00 68.19 244 ARG A O 1
ATOM 1873 N N . VAL A 1 245 ? 27.859 1.204 -20.899 1.00 72.31 245 VAL A N 1
ATOM 1874 C CA . VAL A 1 245 ? 27.700 0.058 -19.981 1.00 72.31 245 VAL A CA 1
ATOM 1875 C C . VAL A 1 245 ? 27.012 -1.109 -20.688 1.00 72.31 245 VAL A C 1
ATOM 1877 O O . VAL A 1 245 ? 27.495 -2.238 -20.613 1.00 72.31 245 VAL A O 1
ATOM 1880 N N . LEU A 1 246 ? 25.923 -0.834 -21.416 1.00 69.56 246 LEU A N 1
ATOM 1881 C CA . LEU A 1 246 ? 25.201 -1.862 -22.166 1.00 69.56 246 LEU A CA 1
ATOM 1882 C C . LEU A 1 246 ? 26.039 -2.424 -23.325 1.00 69.56 246 LEU A C 1
ATOM 1884 O O . LEU A 1 246 ? 26.044 -3.632 -23.540 1.00 69.56 246 LEU A O 1
ATOM 1888 N N . GLY A 1 247 ? 26.795 -1.570 -24.023 1.00 68.31 247 GLY A N 1
ATOM 1889 C CA . GLY A 1 247 ? 27.700 -1.995 -25.095 1.00 68.31 247 GLY A CA 1
ATOM 1890 C C . GLY A 1 247 ? 28.831 -2.903 -24.604 1.00 68.31 247 GLY A C 1
ATOM 1891 O O . GLY A 1 247 ? 29.133 -3.908 -25.241 1.00 68.31 247 GLY A O 1
ATOM 1892 N N . ILE A 1 248 ? 29.416 -2.606 -23.439 1.00 69.56 248 ILE A N 1
ATOM 1893 C CA . ILE A 1 248 ? 30.442 -3.455 -22.811 1.00 69.56 248 ILE A CA 1
ATOM 1894 C C . ILE A 1 248 ? 29.833 -4.777 -22.324 1.00 69.56 248 ILE A C 1
ATOM 1896 O O . ILE A 1 248 ? 30.450 -5.827 -22.484 1.00 69.56 248 ILE A O 1
ATOM 1900 N N . ALA A 1 249 ? 28.618 -4.754 -21.767 1.00 66.38 249 ALA A N 1
ATOM 1901 C CA . ALA A 1 249 ? 27.927 -5.964 -21.320 1.00 66.38 249 ALA A CA 1
ATOM 1902 C C . ALA A 1 249 ? 27.566 -6.903 -22.487 1.00 66.38 249 ALA A C 1
ATOM 1904 O O . ALA A 1 249 ? 27.765 -8.113 -22.372 1.00 66.38 249 ALA A O 1
ATOM 1905 N N . ALA A 1 250 ? 27.095 -6.346 -23.607 1.00 67.44 250 ALA A N 1
ATOM 1906 C CA . ALA A 1 250 ? 26.787 -7.095 -24.824 1.00 67.44 250 ALA A CA 1
ATOM 1907 C C . ALA A 1 250 ? 28.054 -7.682 -25.471 1.00 67.44 250 ALA A C 1
ATOM 1909 O O . ALA A 1 250 ? 28.071 -8.847 -25.855 1.00 67.44 250 ALA A O 1
ATOM 1910 N N . ASN A 1 251 ? 29.144 -6.909 -25.517 1.00 69.88 251 ASN A N 1
ATOM 1911 C CA . ASN A 1 251 ? 30.419 -7.365 -26.078 1.00 69.88 251 ASN A CA 1
ATOM 1912 C C . ASN A 1 251 ? 31.126 -8.399 -25.174 1.00 69.88 251 ASN A C 1
ATOM 1914 O O . ASN A 1 251 ? 31.860 -9.262 -25.643 1.00 69.88 251 ASN A O 1
ATOM 1918 N N . GLY A 1 252 ? 30.871 -8.356 -23.863 1.00 70.81 252 GLY A N 1
ATOM 1919 C CA . GLY A 1 252 ? 31.416 -9.296 -22.881 1.00 70.81 252 GLY A CA 1
ATOM 1920 C C . GLY A 1 252 ? 30.746 -10.674 -22.843 1.00 70.81 252 GLY A C 1
ATOM 1921 O O . GLY A 1 252 ? 31.011 -11.423 -21.907 1.00 70.81 252 GLY A O 1
ATOM 1922 N N . SER A 1 253 ? 29.856 -11.011 -23.788 1.00 61.88 253 SER A N 1
ATOM 1923 C CA . SER A 1 253 ? 29.080 -12.272 -23.813 1.00 61.88 253 SER A CA 1
ATOM 1924 C C . SER A 1 253 ? 28.272 -12.562 -22.532 1.00 61.88 253 SER A C 1
ATOM 1926 O O . SER A 1 253 ? 27.815 -13.684 -22.323 1.00 61.88 253 SER A O 1
ATOM 1928 N N . ARG A 1 254 ? 28.076 -11.564 -21.651 1.00 58.53 254 ARG A N 1
ATOM 1929 C CA . ARG A 1 254 ? 27.369 -11.733 -20.364 1.00 58.53 254 ARG A CA 1
ATOM 1930 C C . ARG A 1 254 ? 25.850 -11.709 -20.510 1.00 58.53 254 ARG A C 1
ATOM 1932 O O . ARG A 1 254 ? 25.155 -12.036 -19.555 1.00 58.53 254 ARG A O 1
ATOM 1939 N N . VAL A 1 255 ? 25.345 -11.306 -21.673 1.00 53.41 255 VAL A N 1
ATOM 1940 C CA . VAL A 1 255 ? 23.913 -11.206 -21.963 1.00 53.41 255 VAL A CA 1
ATOM 1941 C C . VAL A 1 255 ? 23.605 -12.023 -23.220 1.00 53.41 255 VAL A C 1
ATOM 1943 O O . VAL A 1 255 ? 23.365 -11.478 -24.290 1.00 53.41 255 VAL A O 1
ATOM 1946 N N . ASN A 1 256 ? 23.689 -13.351 -23.106 1.00 52.78 256 ASN A N 1
ATOM 1947 C CA . ASN A 1 256 ? 23.151 -14.264 -24.115 1.00 52.78 256 ASN A CA 1
ATOM 1948 C C . ASN A 1 256 ? 21.686 -14.543 -23.761 1.00 52.78 256 ASN A C 1
ATOM 1950 O O . ASN A 1 256 ? 21.409 -15.229 -22.782 1.00 52.78 256 ASN A O 1
ATOM 1954 N N . PHE A 1 257 ? 20.758 -13.966 -24.529 1.00 54.78 257 PHE A N 1
ATOM 1955 C CA . PHE A 1 257 ? 19.313 -14.226 -24.431 1.00 54.78 257 PHE A CA 1
ATOM 1956 C C . PHE A 1 257 ? 18.845 -15.335 -25.400 1.00 54.78 257 PHE A C 1
ATOM 1958 O O . PHE A 1 257 ? 17.704 -15.323 -25.849 1.00 54.78 257 PHE A O 1
ATOM 1965 N N . GLY A 1 258 ? 19.728 -16.272 -25.744 1.00 58.47 258 GLY A N 1
ATOM 1966 C CA . GLY A 1 258 ? 19.389 -17.577 -26.320 1.00 58.47 258 GLY A CA 1
ATOM 1967 C C . GLY A 1 258 ? 20.213 -18.600 -25.542 1.00 58.47 258 GLY A C 1
ATOM 1968 O O . GLY A 1 258 ? 21.411 -18.387 -25.366 1.00 58.47 258 GLY A O 1
ATOM 1969 N N . GLU A 1 259 ? 19.642 -19.627 -24.924 1.00 41.47 259 GLU A N 1
ATOM 1970 C CA . GLU A 1 259 ? 18.498 -20.467 -25.311 1.00 41.47 259 GLU A CA 1
ATOM 1971 C C . GLU A 1 259 ? 17.352 -20.475 -24.284 1.00 41.47 259 GLU A C 1
ATOM 1973 O O . GLU A 1 259 ? 17.625 -20.287 -23.074 1.00 41.47 259 GLU A O 1
#

Foldseek 3Di:
DDDDPCPVVVVVVVVVVVVVVVVVVVVVPDDPDDDDPPPDDDDDDDDDDDDDDDDDDDDDDDDDDPDDDDDPPPPPPPDPDDPPPQDPVNVVVVVVVCCVVVVVVCCCPPVVPDDPDPLCVLCVVVPDDPVVVVVVVVVVPDDPCCVVVLVVCCVVVPPVSVVVVVVVVVVVVCCCPPVVVVCVVVVDSDPLVVVCVPPHPVVSVVVVVVVVVVVVVVVVVVVVVVVVVVVVVVVQVVLPHPVSVVVCCVVVVVDDPDD